Protein AF-A0A968NAP0-F1 (afdb_monomer)

Nearest PDB structures (foldseek):
  6rg2-assembly1_B  TM=8.827E-01  e=6.699E-11  Photorhabdus laumondii subsp. laumondii TTO1
  6fhx-assembly1_A  TM=8.855E-01  e=2.612E-10  Photorhabdus asymbiotica
  6t96-assembly1_A  TM=8.822E-01  e=2.925E-10  Photorhabdus laumondii subsp. laumondii TTO1
  6rgr-assembly1_A-2  TM=8.352E-01  e=2.332E-10  Photorhabdus asymbiotica
  8z9m-assembly1_B  TM=5.339E-01  e=4.043E-03  Homo sapiens

Foldseek 3Di:
DWDKDFFAVPDALLVVCCVPVVGSVCSVVQCLQCCVQQPPDSRPRDGGTITTHDDPPDDDDDDDDADAADQKDFAAPPDALQVVCCNRVVGSVLSVQQCVQCCVPQDDDRGRDDGRDITGDDDPLPGWDDPDDDPDDLDADFQEDKEWDQAQLVRWIWIWTAGPVQFIWIDTGNDIDTPGADPQGARYYKEWDDQANQKIKIWGQGPQRWIWIWMGPNPDIDDIDTQGFQFPHTKYWEHADHQKIKIWGQHPQLFIKIWMAGPVPGTDHIDGCQVVDVPGDDRDPDTDYDYYDYDDD

Structure (mmCIF, N/CA/C/O backbone):
data_AF-A0A968NAP0-F1
#
_entry.id   AF-A0A968NAP0-F1
#
loop_
_atom_site.group_PDB
_atom_site.id
_atom_site.type_symbol
_atom_site.label_atom_id
_atom_site.label_alt_id
_atom_site.label_comp_id
_atom_site.label_asym_id
_atom_site.label_entity_id
_atom_site.label_seq_id
_atom_site.pdbx_PDB_ins_code
_atom_site.Cartn_x
_atom_site.Cartn_y
_atom_site.Cartn_z
_atom_site.occupancy
_atom_site.B_iso_or_equiv
_atom_site.auth_seq_id
_atom_site.auth_comp_id
_atom_site.auth_asym_id
_atom_site.auth_atom_id
_atom_site.pdbx_PDB_model_num
ATOM 1 N N . MET A 1 1 ? 13.551 -4.841 43.560 1.00 50.00 1 MET A N 1
ATOM 2 C CA . MET A 1 1 ? 12.678 -5.271 44.681 1.00 50.00 1 MET A CA 1
ATOM 3 C C . MET A 1 1 ? 11.386 -4.485 44.562 1.00 50.00 1 MET A C 1
ATOM 5 O O . MET A 1 1 ? 11.482 -3.299 44.279 1.00 50.00 1 MET A O 1
ATOM 9 N N . ALA A 1 2 ? 10.219 -5.114 44.717 1.00 61.31 2 ALA A N 1
ATOM 10 C CA . ALA A 1 2 ? 8.946 -4.402 44.606 1.00 61.31 2 ALA A CA 1
ATOM 11 C C . ALA A 1 2 ? 8.831 -3.357 45.725 1.00 61.31 2 ALA A C 1
ATOM 13 O O . ALA A 1 2 ? 9.009 -3.681 46.901 1.00 61.31 2 ALA A O 1
ATOM 14 N N . GLN A 1 3 ? 8.586 -2.103 45.353 1.00 79.88 3 GLN A N 1
ATOM 15 C CA . GLN A 1 3 ? 8.401 -1.023 46.314 1.00 79.88 3 GLN A CA 1
ATOM 16 C C . GLN A 1 3 ? 6.938 -1.014 46.763 1.00 79.88 3 GLN A C 1
ATOM 18 O O . GLN A 1 3 ? 6.056 -1.346 45.981 1.00 79.88 3 GLN A O 1
ATOM 23 N N . THR A 1 4 ? 6.653 -0.663 48.014 1.00 88.25 4 THR A N 1
ATOM 24 C CA . THR A 1 4 ? 5.269 -0.553 48.500 1.00 88.25 4 THR A CA 1
ATOM 25 C C . THR A 1 4 ? 4.924 0.882 48.858 1.00 88.25 4 THR A C 1
ATOM 27 O O . THR A 1 4 ? 5.770 1.609 49.381 1.00 88.25 4 THR A O 1
ATOM 30 N N . TYR A 1 5 ? 3.674 1.275 48.628 1.00 87.62 5 TYR A N 1
ATOM 31 C CA . TYR A 1 5 ? 3.164 2.602 48.955 1.00 87.62 5 TYR A CA 1
ATOM 32 C C . TYR A 1 5 ? 1.851 2.511 49.730 1.00 87.62 5 TYR A C 1
ATOM 34 O O . TYR A 1 5 ? 0.952 1.785 49.325 1.00 87.62 5 TYR A O 1
ATOM 42 N N . VAL A 1 6 ? 1.731 3.246 50.835 1.00 89.00 6 VAL A N 1
ATOM 43 C CA .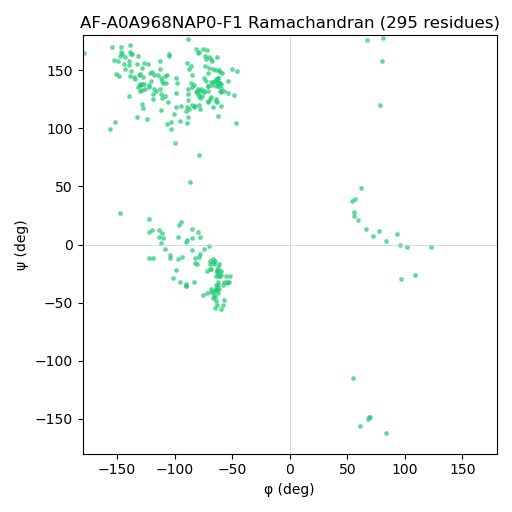 VAL A 1 6 ? 0.472 3.347 51.584 1.00 89.00 6 VAL A CA 1
ATOM 44 C C . VAL A 1 6 ? -0.269 4.591 51.112 1.00 89.00 6 VAL A C 1
ATOM 46 O O . VAL A 1 6 ? 0.254 5.697 51.242 1.00 89.00 6 VAL A O 1
ATOM 49 N N . THR A 1 7 ? -1.470 4.405 50.569 1.00 84.69 7 THR A N 1
ATOM 50 C CA . THR A 1 7 ? -2.297 5.492 50.031 1.00 84.69 7 THR A CA 1
ATOM 51 C C . THR A 1 7 ? -2.679 6.502 51.112 1.00 84.69 7 THR A C 1
ATOM 53 O O . THR A 1 7 ? -3.027 6.144 52.241 1.00 84.69 7 THR A O 1
ATOM 56 N N . GLN A 1 8 ? -2.650 7.782 50.763 1.00 80.12 8 GLN A N 1
ATOM 57 C CA . GLN A 1 8 ? -3.068 8.897 51.605 1.00 80.12 8 GLN A CA 1
ATOM 58 C C . GLN A 1 8 ? -4.428 9.437 51.153 1.00 80.12 8 GLN A C 1
ATOM 60 O O . GLN A 1 8 ? -4.926 9.135 50.068 1.00 80.12 8 GLN A O 1
ATOM 65 N N . ARG A 1 9 ? -5.079 10.224 52.015 1.00 71.12 9 ARG A N 1
ATOM 66 C CA . ARG A 1 9 ? -6.374 10.829 51.687 1.00 71.12 9 ARG A CA 1
ATOM 67 C C . ARG A 1 9 ? -6.191 11.845 50.560 1.00 71.12 9 ARG A C 1
ATOM 69 O O . ARG A 1 9 ? -5.534 12.857 50.769 1.00 71.12 9 ARG A O 1
ATOM 76 N N . GLY A 1 10 ? -6.845 11.595 49.428 1.00 68.19 10 GLY A N 1
ATOM 77 C CA . GLY A 1 10 ? -6.769 12.449 48.241 1.00 68.19 10 GLY A CA 1
ATOM 78 C C . GLY A 1 10 ? -5.747 11.989 47.202 1.00 68.19 10 GLY A C 1
ATOM 79 O O . GLY A 1 10 ? -5.662 12.627 46.161 1.00 68.19 10 GLY A O 1
ATOM 80 N N . ASP A 1 11 ? -5.019 10.894 47.449 1.00 78.81 11 ASP A N 1
ATOM 81 C CA . ASP A 1 11 ? -4.155 10.301 46.430 1.00 78.81 11 ASP A CA 1
ATOM 82 C C . ASP A 1 11 ? -4.981 9.772 45.254 1.00 78.81 11 ASP A C 1
ATOM 84 O O . ASP A 1 11 ? -6.015 9.126 45.442 1.00 78.81 11 ASP A O 1
ATOM 88 N N . THR A 1 12 ? -4.464 9.959 44.043 1.00 76.69 12 THR A N 1
ATOM 89 C CA . THR A 1 12 ? -4.917 9.234 42.855 1.00 76.69 12 THR A CA 1
ATOM 90 C C . THR A 1 12 ? -3.819 8.292 42.358 1.00 76.69 12 THR A C 1
ATOM 92 O O . THR A 1 12 ? -2.633 8.495 42.625 1.00 76.69 12 THR A O 1
ATOM 95 N N . LEU A 1 13 ? -4.183 7.249 41.602 1.00 71.69 13 LEU A N 1
ATOM 96 C CA . LEU A 1 13 ? -3.184 6.373 40.972 1.00 71.69 13 LEU A CA 1
ATOM 97 C C . LEU A 1 13 ? -2.289 7.134 39.983 1.00 71.69 13 LEU A C 1
ATOM 99 O O . LEU A 1 13 ? -1.136 6.748 39.796 1.00 71.69 13 LEU A O 1
ATOM 103 N N . TRP A 1 14 ? -2.800 8.221 39.400 1.00 72.62 14 TRP A N 1
ATOM 104 C CA . TRP A 1 14 ? -2.038 9.136 38.557 1.00 72.62 14 TRP A CA 1
ATOM 105 C C . TRP A 1 14 ? -0.920 9.821 39.344 1.00 72.62 14 TRP A C 1
ATOM 107 O O . TRP A 1 14 ? 0.244 9.720 38.964 1.00 72.62 14 TRP A O 1
ATOM 117 N N . ASP A 1 15 ? -1.244 10.432 40.485 1.00 79.00 15 ASP A N 1
ATOM 118 C CA . ASP A 1 15 ? -0.259 11.130 41.324 1.00 79.00 15 ASP A CA 1
ATOM 119 C C . ASP A 1 15 ? 0.799 10.165 41.871 1.00 79.00 15 ASP A C 1
ATOM 121 O O . ASP A 1 15 ? 1.989 10.482 41.961 1.00 79.00 15 ASP A O 1
ATOM 125 N N . ILE A 1 16 ? 0.379 8.943 42.204 1.00 82.38 16 ILE A N 1
ATOM 126 C CA . ILE A 1 16 ? 1.280 7.880 42.650 1.00 82.38 16 ILE A CA 1
ATOM 127 C C . ILE A 1 16 ? 2.204 7.457 41.493 1.00 82.38 16 ILE A C 1
ATOM 129 O O . ILE A 1 16 ? 3.417 7.364 41.686 1.00 82.38 16 ILE A O 1
ATOM 133 N N . ALA A 1 17 ? 1.685 7.254 40.281 1.00 76.62 17 ALA A N 1
ATOM 134 C CA . ALA A 1 17 ? 2.508 6.931 39.113 1.00 76.62 17 ALA A CA 1
ATOM 135 C C . ALA A 1 17 ? 3.478 8.062 38.746 1.00 76.62 17 ALA A C 1
ATOM 137 O O . ALA A 1 17 ? 4.648 7.810 38.459 1.00 76.62 17 ALA A O 1
ATOM 138 N N . GLU A 1 18 ? 3.051 9.317 38.841 1.00 77.06 18 GLU A N 1
ATOM 139 C CA . GLU A 1 18 ? 3.919 10.471 38.626 1.00 77.06 18 GLU A CA 1
ATOM 140 C C . GLU A 1 18 ? 5.038 10.539 39.675 1.00 77.06 18 GLU A C 1
ATOM 142 O O . GLU A 1 18 ? 6.206 10.779 39.358 1.00 77.06 18 GLU A O 1
ATOM 147 N N . LYS A 1 19 ? 4.728 10.207 40.928 1.00 84.00 19 LYS A N 1
ATOM 148 C CA . LYS A 1 19 ? 5.713 10.148 42.010 1.00 84.00 19 LYS A CA 1
ATOM 149 C C . LYS A 1 19 ? 6.781 9.074 41.786 1.00 84.00 19 LYS A C 1
ATOM 151 O O . LYS A 1 19 ? 7.972 9.384 41.935 1.00 84.00 19 LYS A O 1
ATOM 156 N N . PHE A 1 20 ? 6.375 7.849 41.444 1.00 82.75 20 PHE A N 1
ATOM 157 C CA . PHE A 1 20 ? 7.266 6.681 41.375 1.00 82.75 20 PHE A CA 1
ATOM 158 C C . PHE A 1 20 ? 7.906 6.461 40.003 1.00 82.75 20 PHE A C 1
ATOM 160 O O . PHE A 1 20 ? 9.073 6.085 39.940 1.00 82.75 20 PHE A O 1
ATOM 167 N N . TYR A 1 21 ? 7.192 6.750 38.917 1.00 75.94 21 TYR A N 1
ATOM 168 C CA . TYR A 1 21 ? 7.668 6.527 37.549 1.00 75.94 21 TYR A CA 1
ATOM 169 C C . TYR A 1 21 ? 8.003 7.813 36.796 1.00 75.94 21 TYR A C 1
ATOM 171 O O . TYR A 1 21 ? 8.460 7.745 35.659 1.00 75.94 21 TYR A O 1
ATOM 179 N N . LYS A 1 22 ? 7.771 8.988 37.401 1.00 72.31 22 LYS A N 1
ATOM 180 C CA . LYS A 1 22 ? 7.909 10.302 36.739 1.00 72.31 22 LYS A CA 1
ATOM 181 C C . LYS A 1 22 ? 6.998 10.456 35.516 1.00 72.31 22 LYS A C 1
ATOM 183 O O . LYS A 1 22 ? 7.253 11.293 34.658 1.00 72.31 22 LYS A O 1
ATOM 188 N N . ASN A 1 23 ? 5.933 9.652 35.456 1.00 60.28 23 ASN A N 1
ATOM 189 C CA . ASN A 1 23 ? 4.923 9.676 34.407 1.00 60.28 23 ASN A CA 1
ATOM 190 C C . ASN A 1 23 ? 3.577 9.182 34.963 1.00 60.28 23 ASN A C 1
ATOM 192 O O . ASN A 1 23 ? 3.390 7.982 35.173 1.00 60.28 23 ASN A O 1
ATOM 196 N N . GLY A 1 24 ? 2.635 10.105 35.182 1.00 49.88 24 GLY A N 1
ATOM 197 C CA . GLY A 1 24 ? 1.300 9.794 35.708 1.00 49.88 24 GLY A CA 1
ATOM 198 C C . GLY A 1 24 ? 0.460 8.889 34.801 1.00 49.88 24 GLY A C 1
ATOM 199 O O . GLY A 1 24 ? -0.382 8.135 35.283 1.00 49.88 24 GLY A O 1
ATOM 200 N N . SER A 1 25 ? 0.762 8.849 33.499 1.00 56.00 25 SER A N 1
ATOM 201 C CA . SER A 1 25 ? 0.061 8.002 32.519 1.00 56.00 25 SER A CA 1
ATOM 202 C C . SER A 1 25 ? 0.261 6.501 32.766 1.00 56.00 25 SER A C 1
ATOM 204 O O . SER A 1 25 ? -0.510 5.680 32.273 1.00 56.00 25 SER A O 1
ATOM 206 N N . LEU A 1 26 ? 1.270 6.126 33.558 1.00 60.69 26 LEU A N 1
ATOM 207 C CA . LEU A 1 26 ? 1.583 4.739 33.921 1.00 60.69 26 LEU A CA 1
ATOM 208 C C . LEU A 1 26 ? 0.765 4.221 35.122 1.00 60.69 26 LEU A C 1
ATOM 210 O O . LEU A 1 26 ? 1.071 3.167 35.681 1.00 60.69 26 LEU A O 1
ATOM 214 N N . TRP A 1 27 ? -0.290 4.935 35.525 1.00 65.06 27 TRP A N 1
ATOM 215 C CA . TRP A 1 27 ? -1.175 4.564 36.636 1.00 65.06 27 TRP A CA 1
ATOM 216 C C . TRP A 1 27 ? -1.821 3.177 36.486 1.00 65.06 27 TRP A C 1
ATOM 218 O O . TRP A 1 27 ? -2.015 2.478 37.482 1.00 65.06 27 TRP A O 1
ATOM 228 N N . HIS A 1 28 ? -2.097 2.746 35.252 1.00 58.75 28 HIS A N 1
ATOM 229 C CA . HIS A 1 28 ? -2.705 1.450 34.939 1.00 58.75 28 HIS A CA 1
ATOM 230 C C . HIS A 1 28 ? -1.826 0.265 35.377 1.00 58.75 28 HIS A C 1
ATOM 232 O O . HIS A 1 28 ? -2.346 -0.746 35.836 1.00 58.75 28 HIS A O 1
ATOM 238 N N . ILE A 1 29 ? -0.495 0.414 35.351 1.00 61.94 29 ILE A N 1
ATOM 239 C CA . ILE A 1 29 ? 0.452 -0.613 35.823 1.00 61.94 29 ILE A CA 1
ATOM 240 C C . ILE A 1 29 ? 0.300 -0.839 37.334 1.00 61.94 29 ILE A C 1
ATOM 242 O O . ILE A 1 29 ? 0.359 -1.969 37.819 1.00 61.94 29 ILE A O 1
ATOM 246 N N . ILE A 1 30 ? 0.081 0.241 38.091 1.00 69.56 30 ILE A N 1
ATOM 247 C CA . ILE A 1 30 ? -0.146 0.175 39.540 1.00 69.56 30 ILE A CA 1
ATOM 248 C C . ILE A 1 30 ? -1.526 -0.417 39.823 1.00 69.56 30 ILE A C 1
ATOM 250 O O . ILE A 1 30 ? -1.651 -1.248 40.719 1.00 69.56 30 ILE A O 1
ATOM 254 N N . TYR A 1 31 ? -2.553 -0.028 39.065 1.00 68.62 31 TYR A N 1
ATOM 255 C CA . TYR A 1 31 ? -3.893 -0.595 39.215 1.00 68.62 31 TYR A CA 1
ATOM 256 C C . TYR A 1 31 ? -3.890 -2.117 39.017 1.00 68.62 31 TYR A C 1
ATOM 258 O O . TYR A 1 31 ? -4.329 -2.856 39.896 1.00 68.62 31 TYR A O 1
ATOM 266 N N . GLU A 1 32 ? -3.315 -2.577 37.905 1.00 63.97 32 GLU A N 1
ATOM 267 C CA . GLU A 1 32 ? -3.254 -3.986 37.512 1.00 63.97 32 GLU A CA 1
ATOM 268 C C . GLU A 1 32 ? -2.592 -4.871 38.571 1.00 63.97 32 GLU A C 1
ATOM 270 O O . GLU A 1 32 ? -3.151 -5.884 38.996 1.00 63.97 32 GLU A O 1
ATOM 275 N N . ALA A 1 33 ? -1.437 -4.445 39.085 1.00 69.50 33 ALA A N 1
ATOM 276 C CA . ALA A 1 33 ? -0.715 -5.178 40.122 1.00 69.50 33 ALA A CA 1
ATOM 277 C C . ALA A 1 33 ? -1.445 -5.229 41.477 1.00 69.50 33 ALA A C 1
ATOM 279 O O . ALA A 1 33 ? -1.095 -6.039 42.334 1.00 69.50 33 ALA A O 1
ATOM 280 N N . ASN A 1 34 ? -2.453 -4.377 41.678 1.00 75.81 34 ASN A N 1
ATOM 281 C CA . ASN A 1 34 ? -3.205 -4.251 42.923 1.00 75.81 34 ASN A CA 1
ATOM 282 C C . ASN A 1 34 ? -4.708 -4.483 42.726 1.00 75.81 34 ASN A C 1
ATOM 284 O O . ASN A 1 34 ? -5.502 -4.055 43.566 1.00 75.81 34 ASN A O 1
ATOM 288 N N . ARG A 1 35 ? -5.127 -5.183 41.660 1.00 70.06 35 ARG A N 1
ATOM 289 C CA . ARG A 1 35 ? -6.552 -5.468 41.404 1.00 70.06 35 ARG A CA 1
ATOM 290 C C . ARG A 1 35 ? -7.253 -6.145 42.582 1.00 70.06 35 ARG A C 1
ATOM 292 O O . ARG A 1 35 ? -8.405 -5.845 42.866 1.00 70.06 35 ARG A O 1
ATOM 299 N N . THR A 1 36 ? -6.549 -6.981 43.344 1.00 67.06 36 THR A N 1
ATOM 300 C CA . THR A 1 36 ? -7.083 -7.608 44.569 1.00 67.06 36 THR A CA 1
ATOM 301 C C . THR A 1 36 ? -7.325 -6.618 45.716 1.00 67.06 36 THR A C 1
ATOM 303 O O . THR A 1 36 ? -8.101 -6.909 46.623 1.00 67.06 36 THR A O 1
ATOM 306 N N . VAL A 1 37 ? -6.677 -5.451 45.689 1.00 66.62 37 VAL A N 1
ATOM 307 C CA . VAL A 1 37 ? -6.798 -4.381 46.691 1.00 66.62 37 VAL A CA 1
ATOM 308 C C . VAL A 1 37 ? -7.910 -3.392 46.323 1.00 66.62 37 VAL A C 1
ATOM 310 O O . VAL A 1 37 ? -8.595 -2.899 47.224 1.00 66.62 37 VAL A O 1
ATOM 313 N N . PHE A 1 38 ? -8.091 -3.113 45.027 1.00 58.50 38 PHE A N 1
ATOM 314 C CA . PHE A 1 38 ? -9.037 -2.114 44.507 1.00 58.50 38 PHE A CA 1
ATOM 315 C C . PHE A 1 38 ? -10.372 -2.687 44.012 1.00 58.50 38 PHE A C 1
ATOM 317 O O . PHE A 1 38 ? -11.362 -1.956 43.962 1.00 58.50 38 PHE A O 1
ATOM 324 N N . GLY A 1 39 ? -10.418 -3.978 43.673 1.00 54.88 39 GLY A N 1
ATOM 325 C CA . GLY A 1 39 ? -11.546 -4.560 42.949 1.00 54.88 39 GLY A CA 1
ATOM 326 C C . GLY A 1 39 ? -11.731 -3.913 41.572 1.00 54.88 39 GLY A C 1
ATOM 327 O O . GLY A 1 39 ? -10.809 -3.313 41.015 1.00 54.88 39 GLY A O 1
ATOM 328 N N . ASP A 1 40 ? -12.948 -3.992 41.047 1.00 49.56 40 ASP A N 1
ATOM 329 C CA . ASP A 1 40 ? -13.281 -3.639 39.658 1.00 49.56 40 ASP A CA 1
ATOM 330 C C . ASP A 1 40 ? -13.389 -2.118 39.398 1.00 49.56 40 ASP A C 1
ATOM 332 O O . ASP A 1 40 ? -13.781 -1.695 38.316 1.00 49.56 40 ASP A O 1
ATOM 336 N N . ASN A 1 41 ? -13.059 -1.263 40.382 1.00 49.00 41 ASN A N 1
ATOM 337 C CA . ASN A 1 41 ? -13.130 0.196 40.241 1.00 49.00 41 ASN A CA 1
ATOM 338 C C . ASN A 1 41 ? -11.778 0.884 40.544 1.00 49.00 41 ASN A C 1
ATOM 340 O O . ASN A 1 41 ? -11.406 1.013 41.716 1.00 49.00 41 ASN A O 1
ATOM 344 N N . PRO A 1 42 ? -11.066 1.409 39.525 1.00 47.34 42 PRO A N 1
ATOM 345 C CA . PRO A 1 42 ? -9.778 2.087 39.700 1.00 47.34 42 PRO A CA 1
ATOM 346 C C . PRO A 1 42 ? -9.872 3.447 40.414 1.00 47.34 42 PRO A C 1
ATOM 348 O O . PRO A 1 42 ? -8.857 3.964 40.878 1.00 47.34 42 PRO A O 1
ATOM 351 N N . GLY A 1 43 ? -11.072 4.024 40.548 1.00 52.56 43 GLY A N 1
ATOM 352 C CA . GLY A 1 43 ? -11.306 5.283 41.266 1.00 52.56 43 GLY A CA 1
ATOM 353 C C . GLY A 1 43 ? -11.330 5.153 42.795 1.00 52.56 43 GLY A C 1
ATOM 354 O O . GLY A 1 43 ? -11.341 6.162 43.497 1.00 52.56 43 GLY A O 1
ATOM 355 N N . ASN A 1 44 ? -11.312 3.930 43.334 1.00 56.53 44 ASN A N 1
ATOM 356 C CA . ASN A 1 44 ? -11.409 3.658 44.772 1.00 56.53 44 ASN A CA 1
ATOM 357 C C . ASN A 1 44 ? -10.045 3.697 45.489 1.00 56.53 44 ASN A C 1
ATOM 359 O O . ASN A 1 44 ? -9.666 2.768 46.209 1.00 56.53 44 ASN A O 1
ATOM 363 N N . VAL A 1 45 ? -9.296 4.791 45.341 1.00 58.81 45 VAL A N 1
ATOM 364 C CA . VAL A 1 45 ? -8.065 5.006 46.120 1.00 58.81 45 VAL A CA 1
ATOM 365 C C . VAL A 1 45 ? -8.432 5.480 47.531 1.00 58.81 45 VAL A C 1
ATOM 367 O O . VAL A 1 45 ? -8.380 6.660 47.868 1.00 58.81 45 VAL A O 1
ATOM 370 N N . PHE A 1 46 ? -8.866 4.550 48.386 1.00 58.62 46 PHE A N 1
ATOM 371 C CA . PHE A 1 46 ? -9.116 4.845 49.800 1.00 58.62 46 PHE A CA 1
ATOM 372 C C . PHE A 1 46 ? -7.795 5.024 50.548 1.00 58.62 46 PHE A C 1
ATOM 374 O O . PHE A 1 46 ? -6.855 4.262 50.324 1.00 58.62 46 PHE A O 1
ATOM 381 N N . ALA A 1 47 ? -7.729 5.981 51.474 1.00 61.00 47 ALA A N 1
ATOM 382 C CA . ALA A 1 47 ? -6.572 6.166 52.348 1.00 61.00 47 ALA A CA 1
ATOM 383 C C . ALA A 1 47 ? -6.301 4.908 53.201 1.00 61.00 47 ALA A C 1
ATOM 385 O O . ALA A 1 47 ? -7.233 4.308 53.739 1.00 61.00 47 ALA A O 1
ATOM 386 N N . GLY A 1 48 ? -5.030 4.532 53.355 1.00 69.38 48 GLY A N 1
ATOM 387 C CA . GLY A 1 48 ? -4.574 3.435 54.215 1.00 69.38 48 GLY A CA 1
ATOM 388 C C . GLY A 1 48 ? -4.426 2.066 53.538 1.00 69.38 48 GLY A C 1
ATOM 389 O O . GLY A 1 48 ? -4.210 1.076 54.233 1.00 69.38 48 GLY A O 1
ATOM 390 N N . LYS A 1 49 ? -4.531 1.975 52.207 1.00 77.69 49 LYS A N 1
ATOM 391 C CA . LYS A 1 49 ? -4.287 0.741 51.443 1.00 77.69 49 LYS A CA 1
ATOM 392 C C . LYS A 1 49 ? -2.808 0.632 51.079 1.00 77.69 49 LYS A C 1
ATOM 394 O O . LYS A 1 49 ? -2.219 1.592 50.594 1.00 77.69 49 LYS A O 1
ATOM 399 N N . THR A 1 50 ? -2.219 -0.543 51.283 1.00 84.81 50 THR A N 1
ATOM 400 C CA . THR A 1 50 ? -0.844 -0.823 50.853 1.00 84.81 50 THR A CA 1
ATOM 401 C C . THR A 1 50 ? -0.853 -1.325 49.418 1.00 84.81 50 THR A C 1
ATOM 403 O O . THR A 1 50 ? -1.396 -2.391 49.141 1.00 84.81 50 THR A O 1
ATOM 406 N N . LEU A 1 51 ? -0.239 -0.560 48.525 1.00 84.56 51 LEU A N 1
ATOM 407 C CA . LEU A 1 51 ? -0.061 -0.894 47.120 1.00 84.56 51 LEU A CA 1
ATOM 408 C C . LEU A 1 51 ? 1.324 -1.480 46.899 1.00 84.56 51 LEU A C 1
ATOM 410 O O . LEU A 1 51 ? 2.315 -0.968 47.421 1.00 84.56 51 LEU A O 1
ATOM 414 N N . THR A 1 52 ? 1.404 -2.515 46.079 1.00 84.88 52 THR A N 1
ATOM 415 C CA . THR A 1 52 ? 2.632 -2.930 45.409 1.00 84.88 52 THR A CA 1
ATOM 416 C C . THR A 1 52 ? 2.878 -2.010 44.216 1.00 84.88 52 THR A C 1
ATOM 418 O O . THR A 1 52 ? 1.999 -1.824 43.387 1.00 84.88 52 THR A O 1
ATOM 421 N N . ILE A 1 53 ? 4.064 -1.424 44.114 1.00 85.25 53 ILE A N 1
ATOM 422 C CA . ILE A 1 53 ? 4.504 -0.599 42.986 1.00 85.25 53 ILE A CA 1
ATOM 423 C C . ILE A 1 53 ? 5.458 -1.459 42.142 1.00 85.25 53 ILE A C 1
ATOM 425 O O . ILE A 1 53 ? 6.575 -1.742 42.598 1.00 85.25 53 ILE A O 1
ATOM 429 N N . PRO A 1 54 ? 5.014 -1.951 40.968 1.00 72.31 54 PRO A N 1
ATOM 430 C CA . PRO A 1 54 ? 5.842 -2.772 40.089 1.00 72.31 54 PRO A CA 1
ATOM 431 C C . PRO A 1 54 ? 7.098 -2.055 39.588 1.00 72.31 54 PRO A C 1
ATOM 433 O O . PRO A 1 54 ? 7.115 -0.846 39.390 1.00 72.31 54 PRO A O 1
ATOM 436 N N . ASP A 1 55 ? 8.154 -2.823 39.331 1.00 74.50 55 ASP A N 1
ATOM 437 C CA . ASP A 1 55 ? 9.291 -2.336 38.548 1.00 74.50 55 ASP A CA 1
ATOM 438 C C . ASP A 1 55 ? 8.927 -2.414 37.058 1.00 74.50 55 ASP A C 1
ATOM 440 O O . ASP A 1 55 ? 8.501 -3.472 36.589 1.00 74.50 55 ASP A O 1
ATOM 444 N N . LEU A 1 56 ? 9.116 -1.319 36.314 1.00 59.56 56 LEU A N 1
ATOM 445 C CA . LEU A 1 56 ? 8.836 -1.246 34.873 1.00 59.56 56 LEU A CA 1
ATOM 446 C C . LEU A 1 56 ? 9.679 -2.232 34.045 1.00 59.56 56 LEU A C 1
ATOM 448 O O . LEU A 1 56 ? 9.335 -2.518 32.903 1.00 59.56 56 LEU A O 1
ATOM 452 N N . ASN A 1 57 ? 10.763 -2.771 34.612 1.00 55.84 57 ASN A N 1
ATOM 453 C CA . ASN A 1 57 ? 11.625 -3.750 33.948 1.00 55.84 57 ASN A CA 1
ATOM 454 C C . ASN A 1 57 ? 11.202 -5.214 34.171 1.00 55.84 57 ASN A C 1
ATOM 456 O O . ASN A 1 57 ? 11.909 -6.122 33.734 1.00 55.84 57 ASN A O 1
ATOM 460 N N . SER A 1 58 ? 10.085 -5.474 34.862 1.00 44.41 58 SER A N 1
ATOM 461 C CA . SER A 1 58 ? 9.552 -6.831 35.060 1.00 44.41 58 SER A CA 1
ATOM 462 C C . SER A 1 58 ? 8.274 -7.038 34.234 1.00 44.41 58 SER A C 1
ATOM 464 O O . SER A 1 58 ? 7.361 -6.220 34.340 1.00 44.41 58 SER A O 1
ATOM 466 N N . PRO A 1 59 ? 8.169 -8.107 33.418 1.00 34.53 59 PRO A N 1
ATOM 467 C CA . PRO A 1 59 ? 6.993 -8.329 32.578 1.00 34.53 59 PRO A CA 1
ATOM 468 C C . PRO A 1 59 ? 5.720 -8.536 33.428 1.00 34.53 59 PRO A C 1
ATOM 470 O O . PRO A 1 59 ? 5.790 -9.232 34.449 1.00 34.53 59 PRO A O 1
ATOM 473 N N . PRO A 1 60 ? 4.561 -7.966 33.033 1.00 41.16 60 PRO A N 1
ATOM 474 C CA . PRO A 1 60 ? 3.301 -8.145 33.754 1.00 41.16 60 PRO A CA 1
ATOM 475 C C . PRO A 1 60 ? 2.872 -9.623 33.809 1.00 41.16 60 PRO A C 1
ATOM 477 O O . PRO A 1 60 ? 3.126 -10.364 32.854 1.00 41.16 60 PRO A O 1
ATOM 480 N N . PRO A 1 61 ? 2.182 -10.076 34.873 1.00 38.38 61 PRO A N 1
ATOM 481 C CA . PRO A 1 61 ? 1.545 -11.390 34.881 1.00 38.38 61 PRO A CA 1
ATOM 482 C C . PRO A 1 61 ? 0.517 -11.487 33.744 1.00 38.38 61 PRO A C 1
ATOM 484 O O . PRO A 1 61 ? -0.315 -10.596 33.584 1.00 38.38 61 PRO A O 1
ATOM 487 N N . ALA A 1 62 ? 0.568 -12.563 32.956 1.00 32.50 62 ALA A N 1
ATOM 488 C CA . ALA A 1 62 ? -0.345 -12.761 31.832 1.00 32.50 62 ALA A CA 1
ATOM 489 C C . ALA A 1 62 ? -1.820 -12.859 32.300 1.00 32.50 62 ALA A C 1
ATOM 491 O O . ALA A 1 62 ? -2.092 -13.567 33.277 1.00 32.50 62 ALA A O 1
ATOM 492 N N . PRO A 1 63 ? -2.780 -12.207 31.612 1.00 41.44 63 PRO A N 1
ATOM 493 C CA . PRO A 1 63 ? -4.205 -12.342 31.911 1.00 41.44 63 PRO A CA 1
ATOM 494 C C . PRO A 1 63 ? -4.726 -13.775 31.681 1.00 41.44 63 PRO A C 1
ATOM 496 O O . PRO A 1 63 ? -4.226 -14.477 30.797 1.00 41.44 63 PRO A O 1
ATOM 499 N N . PRO A 1 64 ? -5.756 -14.228 32.422 1.00 35.88 64 PRO A N 1
ATOM 500 C CA . PRO A 1 64 ? -6.433 -15.489 32.132 1.00 35.88 64 PRO A CA 1
ATOM 501 C C . PRO A 1 64 ? -7.188 -15.430 30.789 1.00 35.88 64 PRO A C 1
ATOM 503 O O . PRO A 1 64 ? -7.825 -14.430 30.454 1.00 35.88 64 PRO A O 1
ATOM 506 N N . ALA A 1 65 ? -7.128 -16.520 30.020 1.00 31.94 65 ALA A N 1
ATOM 507 C CA . ALA A 1 65 ? -7.761 -16.627 28.703 1.00 31.94 65 ALA A CA 1
ATOM 508 C C . ALA A 1 65 ? -9.306 -16.491 28.769 1.00 31.94 65 ALA A C 1
ATOM 510 O O . ALA A 1 65 ? -9.914 -16.995 29.720 1.00 31.94 65 ALA A O 1
ATOM 511 N N . PRO A 1 66 ? -9.960 -15.846 27.777 1.00 45.09 66 PRO A N 1
ATOM 512 C CA . PRO A 1 66 ? -11.402 -15.596 27.807 1.00 45.09 66 PRO A CA 1
ATOM 513 C C . PRO A 1 66 ? -12.251 -16.866 27.603 1.00 45.09 66 PRO A C 1
ATOM 515 O O . PRO A 1 66 ? -11.875 -17.742 26.820 1.00 45.09 66 PRO A O 1
ATOM 518 N N . PRO A 1 67 ? -13.443 -16.953 28.229 1.00 49.09 67 PRO A N 1
ATOM 519 C CA . PRO A 1 67 ? -14.500 -17.869 27.801 1.00 49.09 67 PRO A CA 1
ATOM 520 C C . PRO A 1 67 ? -14.959 -17.522 26.375 1.00 49.09 67 PRO A C 1
ATOM 522 O O . PRO A 1 67 ? -15.037 -16.347 26.024 1.00 49.09 67 PRO A O 1
ATOM 525 N N . GLY A 1 68 ? -15.285 -18.528 25.558 1.00 51.78 68 GLY A N 1
ATOM 526 C CA . GLY A 1 68 ? -15.755 -18.315 24.183 1.00 51.78 68 GLY A CA 1
ATOM 527 C C . GLY A 1 68 ? -16.949 -17.349 24.090 1.00 51.78 68 GLY A C 1
ATOM 528 O O . GLY A 1 68 ? -17.847 -17.378 24.933 1.00 51.78 68 GLY A O 1
ATOM 529 N N . LEU A 1 69 ? -16.944 -16.496 23.060 1.00 56.06 69 LEU A N 1
ATOM 530 C CA . LEU A 1 69 ? -17.948 -15.452 22.821 1.00 56.06 69 LEU A CA 1
ATOM 531 C C . LEU A 1 69 ? -19.349 -16.049 22.572 1.00 56.06 69 LEU A C 1
ATOM 533 O O . LEU A 1 69 ? -19.513 -16.822 21.624 1.00 56.06 69 LEU A O 1
ATOM 537 N N . PRO A 1 70 ? -20.383 -15.688 23.355 1.00 60.88 70 PRO A N 1
ATOM 538 C CA . PRO A 1 70 ? -21.763 -15.996 22.999 1.00 60.88 70 PRO A CA 1
ATOM 539 C C . PRO A 1 70 ? -22.234 -15.080 21.860 1.00 60.88 70 PRO A C 1
ATOM 541 O O . PRO A 1 70 ? -21.906 -13.899 21.833 1.00 60.88 70 PRO A O 1
ATOM 544 N N . THR A 1 71 ? -23.044 -15.602 20.936 1.00 68.62 71 THR A N 1
ATOM 545 C CA . THR A 1 71 ? -23.564 -14.832 19.786 1.00 68.62 71 THR A CA 1
ATOM 546 C C . THR A 1 71 ? -24.618 -13.795 20.198 1.00 68.62 71 THR A C 1
ATOM 548 O O . THR A 1 71 ? -24.832 -12.802 19.503 1.00 68.62 71 THR A O 1
ATOM 551 N N . THR A 1 72 ? -25.270 -14.006 21.345 1.00 81.38 72 THR A N 1
ATOM 552 C CA . THR A 1 72 ? -26.277 -13.102 21.911 1.00 81.38 72 THR A CA 1
ATOM 553 C C . THR A 1 72 ? -26.210 -13.059 23.439 1.00 81.38 72 THR A C 1
ATOM 555 O O . THR A 1 72 ? -25.802 -14.038 24.067 1.00 81.38 72 THR A O 1
ATOM 558 N N . TYR A 1 73 ? -26.674 -11.969 24.051 1.00 83.56 73 TYR A N 1
ATOM 559 C CA . TYR A 1 73 ? -26.744 -11.799 25.502 1.00 83.56 73 TYR A CA 1
ATOM 560 C C . TYR A 1 73 ? -28.039 -11.100 25.939 1.00 83.56 73 TYR A C 1
ATOM 562 O O . TYR A 1 73 ? -28.349 -10.007 25.474 1.00 83.56 73 TYR A O 1
ATOM 570 N N . THR A 1 74 ? -28.769 -11.701 26.883 1.00 87.56 74 THR A N 1
ATOM 571 C CA . THR A 1 74 ? -29.930 -11.063 27.517 1.00 87.56 74 THR A CA 1
ATOM 572 C C . THR A 1 74 ? -29.480 -10.147 28.650 1.00 87.56 74 THR A C 1
ATOM 574 O O . THR A 1 74 ? -28.915 -10.619 29.639 1.00 87.56 74 THR A O 1
ATOM 577 N N . THR A 1 75 ? -29.768 -8.854 28.525 1.00 84.38 75 THR A N 1
ATOM 578 C CA . THR A 1 75 ? -29.409 -7.835 29.516 1.00 84.38 75 THR A CA 1
ATOM 579 C C . THR A 1 75 ? -30.109 -8.064 30.848 1.00 84.38 75 THR A C 1
ATOM 581 O O . THR A 1 75 ? -31.280 -8.450 30.924 1.00 84.38 75 THR A O 1
ATOM 584 N N . LYS A 1 76 ? -29.386 -7.800 31.928 1.00 81.94 76 LYS A N 1
ATOM 585 C CA . LYS A 1 76 ? -29.875 -7.833 33.302 1.00 81.94 76 LYS A CA 1
ATOM 586 C C . LYS A 1 76 ? -30.072 -6.410 33.825 1.00 81.94 76 LYS A C 1
ATOM 588 O O . LYS A 1 76 ? -29.538 -5.459 33.253 1.00 81.94 76 LYS A O 1
ATOM 593 N N . PRO A 1 77 ? -30.838 -6.238 34.916 1.00 73.19 77 PRO A N 1
ATOM 594 C CA . PRO A 1 77 ? -30.915 -4.954 35.597 1.00 73.19 77 PRO A CA 1
ATOM 595 C C . PRO A 1 77 ? -29.515 -4.444 35.961 1.00 73.19 77 PRO A C 1
ATOM 597 O O . PRO A 1 77 ? -28.745 -5.178 36.579 1.00 73.19 77 PRO A O 1
ATOM 600 N N . ASN A 1 78 ? -29.237 -3.187 35.609 1.00 72.69 78 ASN A N 1
ATOM 601 C CA . ASN A 1 78 ? -27.973 -2.467 35.816 1.00 72.69 78 ASN A CA 1
ATOM 602 C C . ASN A 1 78 ? -26.783 -2.885 34.939 1.00 72.69 78 ASN A C 1
ATOM 604 O O . ASN A 1 78 ? -25.699 -2.362 35.163 1.00 72.69 78 ASN A O 1
ATOM 608 N N . ASP A 1 79 ? -26.962 -3.758 33.944 1.00 76.94 79 ASP A N 1
ATOM 609 C CA . ASP A 1 79 ? -25.886 -4.015 32.981 1.00 76.94 79 ASP A CA 1
ATOM 610 C C . ASP A 1 79 ? -25.528 -2.730 32.219 1.00 76.94 79 ASP A C 1
ATOM 612 O O . ASP A 1 79 ? -26.406 -1.991 31.761 1.00 76.94 79 ASP A O 1
ATOM 616 N N . THR A 1 80 ? -24.233 -2.504 32.011 1.00 79.94 80 THR A N 1
ATOM 617 C CA . THR A 1 80 ? -23.733 -1.463 31.109 1.00 79.94 80 THR A CA 1
ATOM 618 C C . THR A 1 80 ? -23.044 -2.067 29.890 1.00 79.94 80 THR A C 1
ATOM 620 O O . THR A 1 80 ? -22.445 -3.139 29.946 1.00 79.94 80 THR A O 1
ATOM 623 N N . LEU A 1 81 ? -23.068 -1.355 28.760 1.00 67.81 81 LEU A N 1
ATOM 624 C CA . LEU A 1 81 ? -22.344 -1.787 27.557 1.00 67.81 81 LEU A CA 1
ATOM 625 C C . LEU A 1 81 ? -20.826 -1.893 27.794 1.00 67.81 81 LEU A C 1
ATOM 627 O O . LEU A 1 81 ? -20.168 -2.697 27.139 1.00 67.81 81 LEU A O 1
ATOM 631 N N . TRP A 1 82 ? -20.291 -1.114 28.741 1.00 65.81 82 TRP A N 1
ATOM 632 C CA . TRP A 1 82 ? -18.895 -1.173 29.176 1.00 65.81 82 TRP A CA 1
ATOM 633 C C . TRP A 1 82 ? -18.561 -2.509 29.838 1.00 65.81 82 TRP A C 1
ATOM 635 O O . TRP A 1 82 ? -17.664 -3.209 29.378 1.00 65.81 82 TRP A O 1
ATOM 645 N N . GLU A 1 83 ? -19.318 -2.905 30.862 1.00 70.62 83 GLU A N 1
ATOM 646 C CA . GLU A 1 83 ? -19.095 -4.169 31.578 1.00 70.62 83 GLU A CA 1
ATOM 647 C C . GLU A 1 83 ? -19.305 -5.377 30.662 1.00 70.62 83 GLU A C 1
ATOM 649 O O . GLU A 1 83 ? -18.600 -6.381 30.764 1.00 70.62 83 GLU A O 1
ATOM 654 N N . LEU A 1 84 ? -20.251 -5.287 29.722 1.00 72.88 84 LEU A N 1
ATOM 655 C CA . LEU A 1 84 ? -20.444 -6.330 28.718 1.00 72.88 84 LEU A CA 1
ATOM 656 C C . LEU A 1 84 ? -19.254 -6.420 27.753 1.00 72.88 84 LEU A C 1
ATOM 658 O O . LEU A 1 84 ? -18.820 -7.525 27.433 1.00 72.88 84 LEU A O 1
ATOM 662 N N . ALA A 1 85 ? -18.686 -5.293 27.322 1.00 67.06 85 ALA A N 1
ATOM 663 C CA . ALA A 1 85 ? -17.496 -5.286 26.473 1.00 67.06 85 ALA A CA 1
ATOM 664 C C . ALA A 1 85 ? -16.242 -5.777 27.209 1.00 67.06 85 ALA A C 1
ATOM 666 O O . ALA A 1 85 ? -15.466 -6.552 26.653 1.00 67.06 85 ALA A O 1
ATOM 667 N N . GLU A 1 86 ? -16.082 -5.424 28.480 1.00 65.25 86 GLU A N 1
ATOM 668 C CA . GLU A 1 86 ? -15.022 -5.958 29.331 1.00 65.25 86 GLU A CA 1
ATOM 669 C C . GLU A 1 86 ? -15.170 -7.473 29.513 1.00 65.25 86 GLU A C 1
ATOM 671 O O . GLU A 1 86 ? -14.213 -8.230 29.370 1.00 65.25 86 GLU A O 1
ATOM 676 N N . ARG A 1 87 ? -16.399 -7.949 29.715 1.00 73.19 87 ARG A N 1
ATOM 677 C CA . ARG A 1 87 ? -16.689 -9.374 29.866 1.00 73.19 87 ARG A CA 1
ATOM 678 C C . ARG A 1 87 ? -16.419 -10.190 28.603 1.00 73.19 87 ARG A C 1
ATOM 680 O O . ARG A 1 87 ? -15.917 -11.308 28.706 1.00 73.19 87 ARG A O 1
ATOM 687 N N . PHE A 1 88 ? -16.811 -9.683 27.436 1.00 69.06 88 PHE A N 1
ATOM 688 C CA . PHE A 1 88 ? -16.780 -10.447 26.186 1.00 69.06 88 PHE A CA 1
ATOM 689 C C . PHE A 1 88 ? -15.521 -10.208 25.355 1.00 69.06 88 PHE A C 1
ATOM 691 O O . PHE A 1 88 ? -15.037 -11.133 24.709 1.00 69.06 88 PHE A O 1
ATOM 698 N N . TYR A 1 89 ? -14.957 -9.004 25.401 1.00 60.03 89 TYR A N 1
ATOM 699 C CA . TYR A 1 89 ? -13.776 -8.637 24.622 1.00 60.03 89 TYR A CA 1
ATOM 700 C C . TYR A 1 89 ? -12.524 -8.398 25.466 1.00 60.03 89 TYR A C 1
ATOM 702 O O . TYR A 1 89 ? -11.496 -8.034 24.894 1.00 60.03 89 TYR A O 1
ATOM 710 N N . GLN A 1 90 ? -12.611 -8.575 26.793 1.00 59.00 90 GLN A N 1
ATOM 711 C CA . GLN A 1 90 ? -11.554 -8.214 27.751 1.00 59.00 90 GLN A CA 1
ATOM 712 C C . GLN A 1 90 ? -11.143 -6.739 27.655 1.00 59.00 90 GLN A C 1
ATOM 714 O O . GLN A 1 90 ? -10.023 -6.372 27.989 1.00 59.00 90 GLN A O 1
ATOM 719 N N . ASP A 1 91 ? -12.052 -5.903 27.150 1.00 54.59 91 ASP A N 1
ATOM 720 C CA . ASP A 1 91 ? -11.786 -4.508 26.840 1.00 54.59 91 ASP A CA 1
ATOM 721 C C . ASP A 1 91 ? -13.096 -3.714 26.867 1.00 54.59 91 ASP A C 1
ATOM 723 O O . ASP A 1 91 ? -13.873 -3.721 25.908 1.00 54.59 91 ASP A O 1
ATOM 727 N N . GLY A 1 92 ? -13.338 -3.021 27.982 1.00 53.31 92 GLY A N 1
ATOM 728 C CA . GLY A 1 92 ? -14.523 -2.183 28.171 1.00 53.31 92 GLY A CA 1
ATOM 729 C C . GLY A 1 92 ? -14.624 -1.036 27.162 1.00 53.31 92 GLY A C 1
ATOM 730 O O . GLY A 1 92 ? -15.730 -0.587 26.850 1.00 53.31 92 GLY A O 1
ATOM 731 N N . THR A 1 93 ? -13.504 -0.614 26.555 1.00 53.25 93 THR A N 1
ATOM 732 C CA . THR A 1 93 ? -13.516 0.447 25.537 1.00 53.25 93 THR A CA 1
ATOM 733 C C . THR A 1 93 ? -14.306 0.041 24.300 1.00 53.25 93 THR A C 1
ATOM 735 O O . THR A 1 93 ? -14.832 0.910 23.615 1.00 53.25 93 THR A O 1
ATOM 738 N N . LYS A 1 94 ? -14.493 -1.263 24.062 1.00 63.22 94 LYS A N 1
ATOM 739 C CA . LYS A 1 94 ? -15.255 -1.824 22.940 1.00 63.22 94 LYS A CA 1
ATOM 740 C C . LYS A 1 94 ? -16.777 -1.817 23.133 1.00 63.22 94 LYS A C 1
ATOM 742 O O . LYS A 1 94 ? -17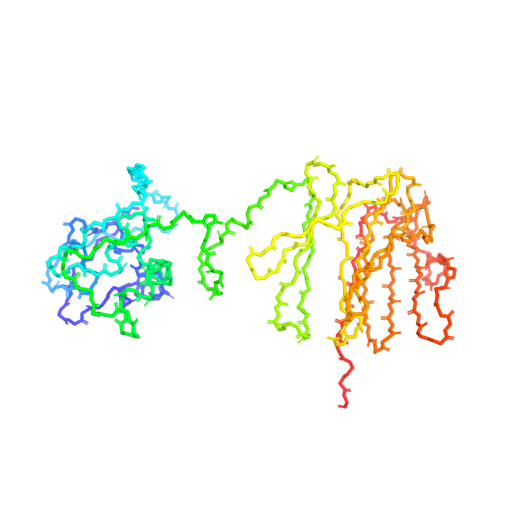.500 -2.411 22.333 1.00 63.22 94 LYS A O 1
ATOM 747 N N . TRP A 1 95 ? -17.297 -1.125 24.149 1.00 67.06 95 TRP A N 1
ATOM 748 C CA . TRP A 1 95 ? -18.741 -0.981 24.397 1.00 67.06 95 TRP A CA 1
ATOM 749 C C . TRP A 1 95 ? -19.521 -0.466 23.179 1.00 67.06 95 TRP A C 1
ATOM 751 O O . TRP A 1 95 ? -20.669 -0.859 22.959 1.00 67.06 95 TRP A O 1
ATOM 761 N N . TYR A 1 96 ? -18.882 0.372 22.356 1.00 56.16 96 TYR A N 1
ATOM 762 C CA . TYR A 1 96 ? -19.472 0.929 21.139 1.00 56.16 96 TYR A CA 1
ATOM 763 C C . TYR A 1 96 ? -19.795 -0.144 20.091 1.00 56.16 96 TYR A C 1
ATOM 765 O O . TYR A 1 96 ? -20.742 0.030 19.330 1.00 56.16 96 TYR A O 1
ATOM 773 N N . LEU A 1 97 ? -19.076 -1.273 20.074 1.00 67.81 97 LEU A N 1
ATOM 774 C CA . LEU A 1 97 ? -19.350 -2.389 19.162 1.00 67.81 97 LEU A CA 1
ATOM 775 C C . LEU A 1 97 ? -20.707 -3.022 19.454 1.00 67.81 97 LEU A C 1
ATOM 777 O O . LEU A 1 97 ? -21.507 -3.258 18.550 1.00 67.81 97 LEU A O 1
ATOM 781 N N . ILE A 1 98 ? -20.978 -3.243 20.740 1.00 72.50 98 ILE A N 1
ATOM 782 C CA . ILE A 1 98 ? -22.252 -3.779 21.215 1.00 72.50 98 ILE A CA 1
ATOM 783 C C . ILE A 1 98 ? -23.355 -2.740 20.992 1.00 72.50 98 ILE A C 1
ATOM 785 O O . ILE A 1 98 ? -24.445 -3.101 20.558 1.00 72.50 98 ILE A O 1
ATOM 789 N N . TYR A 1 99 ? -23.085 -1.453 21.235 1.00 74.00 99 TYR A N 1
ATOM 790 C CA . TYR A 1 99 ? -24.062 -0.394 20.976 1.00 74.00 99 TYR A CA 1
ATOM 791 C C . TYR A 1 99 ? -24.480 -0.339 19.505 1.00 74.00 99 TYR A C 1
ATOM 793 O O . TYR A 1 99 ? -25.665 -0.442 19.208 1.00 74.00 99 TYR A O 1
ATOM 801 N N . GLU A 1 100 ? -23.526 -0.199 18.582 1.00 69.94 100 GLU A N 1
ATOM 802 C CA . GLU A 1 100 ? -23.817 0.006 17.161 1.00 69.94 100 GLU A CA 1
ATOM 803 C C . GLU A 1 100 ? -24.534 -1.203 16.548 1.00 69.94 100 GLU A C 1
ATOM 805 O O . GLU A 1 100 ? -25.514 -1.027 15.824 1.00 69.94 100 GLU A O 1
ATOM 810 N N . ALA A 1 101 ? -24.150 -2.429 16.925 1.00 74.69 101 ALA A N 1
ATOM 811 C CA . ALA A 1 101 ? -24.842 -3.646 16.492 1.00 74.69 101 ALA A CA 1
ATOM 812 C C . ALA A 1 101 ? -26.305 -3.724 16.975 1.00 74.69 101 ALA A C 1
ATOM 814 O O . ALA A 1 101 ? -27.124 -4.409 16.364 1.00 74.69 101 ALA A O 1
ATOM 815 N N . ASN A 1 102 ? -26.647 -3.025 18.061 1.00 80.31 102 ASN A N 1
ATOM 816 C CA . ASN A 1 102 ? -27.964 -3.076 18.701 1.00 80.31 102 ASN A CA 1
ATOM 817 C C . ASN A 1 102 ? -28.674 -1.718 18.739 1.00 80.31 102 ASN A C 1
ATOM 819 O O . ASN A 1 102 ? -29.694 -1.569 19.415 1.00 80.31 102 ASN A O 1
ATOM 823 N N . LYS A 1 103 ? -28.172 -0.726 18.000 1.00 79.38 103 LYS A N 1
ATOM 824 C CA . LYS A 1 103 ? -28.635 0.667 18.046 1.00 79.38 103 LYS A CA 1
ATOM 825 C C . LYS A 1 103 ? -30.118 0.809 17.725 1.00 79.38 103 LYS A C 1
ATOM 827 O O . LYS A 1 103 ? -30.809 1.615 18.338 1.00 79.38 103 LYS A O 1
ATOM 832 N N . GLY A 1 104 ? -30.625 -0.028 16.817 1.00 80.06 104 GLY A N 1
ATOM 833 C CA . GLY A 1 104 ? -32.051 -0.089 16.485 1.00 80.06 104 GLY A CA 1
ATOM 834 C C . GLY A 1 104 ? -32.948 -0.509 17.656 1.00 80.06 104 GLY A C 1
ATOM 835 O O . GLY A 1 104 ? -34.108 -0.112 17.694 1.00 80.06 104 GLY A O 1
ATOM 836 N N . SER A 1 105 ? -32.412 -1.260 18.622 1.00 81.75 105 SER A N 1
ATOM 837 C CA . SER A 1 105 ? -33.144 -1.757 19.793 1.00 81.75 105 SER A CA 1
ATOM 838 C C . SER A 1 105 ? -32.876 -0.947 21.066 1.00 81.75 105 SER A C 1
ATOM 840 O O . SER A 1 105 ? -33.741 -0.883 21.935 1.00 81.75 105 SER A O 1
ATOM 842 N N . ILE A 1 106 ? -31.689 -0.341 21.189 1.00 78.19 106 ILE A N 1
ATOM 843 C CA . ILE A 1 106 ? -31.289 0.493 22.339 1.00 78.19 106 ILE A CA 1
ATOM 844 C C . ILE A 1 106 ? -31.813 1.930 22.186 1.00 78.19 106 ILE A C 1
ATOM 846 O O . ILE A 1 106 ? -32.158 2.580 23.170 1.00 78.19 106 ILE A O 1
ATOM 850 N N . GLY A 1 107 ? -31.921 2.429 20.952 1.00 71.19 107 GLY A N 1
ATOM 851 C CA . GLY A 1 107 ? -32.249 3.825 20.684 1.00 71.19 107 GLY A CA 1
ATOM 852 C C . GLY A 1 107 ? -31.016 4.728 20.753 1.00 71.19 107 GLY A C 1
ATOM 853 O O . GLY A 1 107 ? -29.886 4.270 20.629 1.00 71.19 107 GLY A O 1
ATOM 854 N N . SER A 1 108 ? -31.232 6.037 20.896 1.00 70.88 108 SER A N 1
ATOM 855 C CA . SER A 1 108 ? -30.181 7.056 20.759 1.00 70.88 108 SER A CA 1
ATOM 856 C C . SER A 1 108 ? -29.285 7.246 21.987 1.00 70.88 108 SER A C 1
ATOM 858 O O . SER A 1 108 ? -28.242 7.886 21.863 1.00 70.88 108 SER A O 1
ATOM 860 N N . ASP A 1 109 ? -29.698 6.762 23.164 1.00 68.06 109 ASP A N 1
ATOM 861 C CA . ASP A 1 109 ? -28.930 6.890 24.408 1.00 68.06 109 ASP A CA 1
ATOM 862 C C . ASP A 1 109 ? -28.300 5.540 24.802 1.00 68.06 109 ASP A C 1
ATOM 864 O O . ASP A 1 109 ? -28.993 4.677 25.345 1.00 68.06 109 ASP A O 1
ATOM 868 N N . PRO A 1 110 ? -26.985 5.343 24.587 1.00 57.97 110 PRO A N 1
ATOM 869 C CA . PRO A 1 110 ? -26.294 4.093 24.912 1.00 57.97 110 PRO A CA 1
ATOM 870 C C . PRO A 1 110 ? -26.223 3.795 26.415 1.00 57.97 110 PRO A C 1
ATOM 872 O O . PRO A 1 110 ? -25.843 2.690 26.800 1.00 57.97 110 PRO A O 1
ATOM 875 N N . ARG A 1 111 ? -26.549 4.768 27.277 1.00 68.19 111 ARG A N 1
ATOM 876 C CA . ARG A 1 111 ? -26.556 4.585 28.736 1.00 68.19 111 ARG A CA 1
ATOM 877 C C . ARG A 1 111 ? -27.836 3.928 29.240 1.00 68.19 111 ARG A C 1
ATOM 879 O O . ARG A 1 111 ? -27.871 3.465 30.376 1.00 68.19 111 ARG A O 1
ATOM 886 N N . GLN A 1 112 ? -28.882 3.899 28.420 1.00 70.06 112 GLN A N 1
ATOM 887 C CA . GLN A 1 112 ? -30.166 3.316 28.778 1.00 70.06 112 GLN A CA 1
ATOM 888 C C . GLN A 1 112 ? -30.260 1.921 28.184 1.00 70.06 112 GLN A C 1
ATOM 890 O O . GLN A 1 112 ? -30.753 1.741 27.076 1.00 70.06 112 GLN A O 1
ATOM 895 N N . LEU A 1 113 ? -29.769 0.930 28.926 1.00 77.19 113 LEU A N 1
ATOM 896 C CA . LEU A 1 113 ? -29.869 -0.465 28.526 1.00 77.19 113 LEU A CA 1
ATOM 897 C C . LEU A 1 113 ? -31.109 -1.101 29.181 1.00 77.19 113 LEU A C 1
ATOM 899 O O . LEU A 1 113 ? -31.099 -1.332 30.393 1.00 77.19 113 LEU A O 1
ATOM 903 N N . PRO A 1 114 ? -32.201 -1.371 28.435 1.00 77.12 114 PRO A N 1
ATOM 904 C CA . PRO A 1 114 ? -33.394 -1.981 29.013 1.00 77.12 114 PRO A CA 1
ATOM 905 C C . PRO A 1 114 ? -33.066 -3.386 29.514 1.00 77.12 114 PRO A C 1
ATOM 907 O O . PRO A 1 114 ? -32.403 -4.140 28.804 1.00 77.12 114 PRO A O 1
ATOM 910 N N . ALA A 1 115 ? -33.543 -3.762 30.701 1.00 78.38 115 ALA A N 1
ATOM 911 C CA . ALA A 1 115 ? -33.403 -5.128 31.201 1.00 78.38 115 ALA A CA 1
ATOM 912 C C . ALA A 1 115 ? -34.252 -6.106 30.366 1.00 78.38 115 ALA A C 1
ATOM 914 O O . ALA A 1 115 ? -35.389 -5.799 30.007 1.00 78.38 115 ALA A O 1
ATOM 915 N N . GLY A 1 116 ? -33.716 -7.293 30.079 1.00 78.25 116 GLY A N 1
ATOM 916 C CA . GLY A 1 116 ? -34.370 -8.321 29.265 1.00 78.25 116 GLY A CA 1
ATOM 917 C C . GLY A 1 116 ? -34.206 -8.145 27.751 1.00 78.25 116 GLY A C 1
ATOM 918 O O . GLY A 1 116 ? -34.752 -8.940 26.988 1.00 78.25 116 GLY A O 1
ATOM 919 N N . LEU A 1 117 ? -33.448 -7.141 27.304 1.00 85.19 117 LEU A N 1
ATOM 920 C CA . LEU A 1 117 ? -33.119 -6.934 25.898 1.00 85.19 117 LEU A CA 1
ATOM 921 C C . LEU A 1 117 ? -32.133 -8.009 25.427 1.00 85.19 117 LEU A C 1
ATOM 923 O O . LEU A 1 117 ? -31.125 -8.264 26.081 1.00 85.19 117 LEU A O 1
ATOM 927 N N . ASN A 1 118 ? -32.403 -8.634 24.282 1.00 87.94 118 ASN A N 1
ATOM 928 C CA . ASN A 1 118 ? -31.475 -9.586 23.682 1.00 87.94 118 ASN A CA 1
ATOM 929 C C . ASN A 1 118 ? -30.502 -8.851 22.750 1.00 87.94 118 ASN A C 1
ATOM 931 O O . ASN A 1 118 ? -30.886 -8.434 21.658 1.00 87.94 118 ASN A O 1
ATOM 935 N N . LEU A 1 119 ? -29.266 -8.667 23.203 1.00 85.69 119 LEU A N 1
ATOM 936 C CA . LEU A 1 119 ? -28.201 -8.015 22.453 1.00 85.69 119 LEU A CA 1
ATOM 937 C C . LEU A 1 119 ? -27.479 -9.011 21.556 1.00 85.69 119 LEU A C 1
ATOM 939 O O . LEU A 1 119 ? -27.124 -10.104 21.987 1.00 85.69 119 LEU A O 1
ATOM 943 N N . THR A 1 120 ? -27.169 -8.587 20.340 1.00 83.38 120 THR A N 1
ATOM 944 C CA . THR A 1 120 ? -26.157 -9.218 19.495 1.00 83.38 120 THR A CA 1
ATOM 945 C C . THR A 1 120 ? -24.775 -8.825 20.007 1.00 83.38 120 THR A C 1
ATOM 947 O O . THR A 1 120 ? -24.504 -7.636 20.170 1.00 83.38 120 THR A O 1
ATOM 950 N N . ILE A 1 121 ? -23.896 -9.797 20.249 1.00 82.31 121 ILE A N 1
ATOM 951 C CA . ILE A 1 121 ? -22.497 -9.533 20.612 1.00 82.31 121 ILE A CA 1
ATOM 952 C C . ILE A 1 121 ? -21.645 -9.799 19.361 1.00 82.31 121 ILE A C 1
ATOM 954 O O . ILE A 1 121 ? -21.400 -10.965 19.042 1.00 82.31 121 ILE A O 1
ATOM 958 N N . PRO A 1 122 ? -21.249 -8.762 18.595 1.00 69.75 122 PRO A N 1
ATOM 959 C CA . PRO A 1 122 ? -20.502 -8.958 17.353 1.00 69.75 122 PRO A CA 1
ATOM 960 C C . PRO A 1 122 ? -19.108 -9.530 17.627 1.00 69.75 122 PRO A C 1
ATOM 962 O O . PRO A 1 122 ? -18.511 -9.274 18.674 1.00 69.75 122 PRO A O 1
ATOM 965 N N . THR A 1 123 ? -18.552 -10.284 16.683 1.00 66.69 123 THR A N 1
ATOM 966 C CA . THR A 1 123 ? -17.131 -10.650 16.737 1.00 66.69 123 THR A CA 1
ATOM 967 C C . THR A 1 123 ? -16.278 -9.434 16.375 1.00 66.69 123 THR A C 1
ATOM 969 O O . THR A 1 123 ? -16.723 -8.561 15.628 1.00 66.69 123 THR A O 1
ATOM 972 N N . LEU A 1 124 ? -15.035 -9.379 16.863 1.00 55.31 124 LEU A N 1
ATOM 973 C CA . LEU A 1 124 ? -14.107 -8.284 16.539 1.00 55.31 124 LEU A CA 1
ATOM 974 C C . LEU A 1 124 ? -13.815 -8.171 15.033 1.00 55.31 124 LEU A C 1
ATOM 976 O O . LEU A 1 124 ? -13.507 -7.089 14.558 1.00 55.31 124 LEU A O 1
ATOM 980 N N . GLU A 1 125 ? -13.990 -9.249 14.266 1.00 51.12 125 GLU A N 1
ATOM 981 C CA . GLU A 1 125 ? -13.899 -9.232 12.797 1.00 51.12 125 GLU A CA 1
ATOM 982 C C . GLU A 1 125 ? -15.050 -8.464 12.117 1.00 51.12 125 GLU A C 1
ATOM 984 O O . GLU A 1 125 ? -14.949 -8.109 10.948 1.00 51.12 125 GLU A O 1
ATOM 989 N N . THR A 1 126 ? -16.147 -8.194 12.832 1.00 48.94 126 THR A N 1
ATOM 990 C CA . THR A 1 126 ? -17.348 -7.502 12.317 1.00 48.94 126 THR A CA 1
ATOM 991 C C . THR A 1 126 ? -17.547 -6.098 12.914 1.00 48.94 126 THR A C 1
ATOM 993 O O . THR A 1 126 ? -18.587 -5.471 12.718 1.00 48.94 126 THR A O 1
ATOM 996 N N . ALA A 1 127 ? -16.548 -5.600 13.645 1.00 43.59 127 ALA A N 1
ATOM 997 C CA . ALA A 1 127 ? -16.554 -4.351 14.402 1.00 43.59 127 ALA A CA 1
ATOM 998 C C . ALA A 1 127 ? -16.231 -3.099 13.548 1.00 43.59 127 ALA A C 1
ATOM 1000 O O . ALA A 1 127 ? -15.292 -3.144 12.755 1.00 43.59 127 ALA A O 1
ATOM 1001 N N . PRO A 1 128 ? -16.940 -1.959 13.702 1.00 38.19 128 PRO A N 1
ATOM 1002 C CA . PRO A 1 128 ? -16.575 -0.712 13.022 1.00 38.19 128 PRO A CA 1
ATOM 1003 C C . PRO A 1 128 ? -15.331 -0.021 13.629 1.00 38.19 128 PRO A C 1
ATOM 1005 O O . PRO A 1 128 ? -15.256 0.169 14.839 1.00 38.19 128 PRO A O 1
ATOM 1008 N N . ASN A 1 129 ? -14.372 0.392 12.789 1.00 42.03 129 ASN A N 1
ATOM 1009 C CA . ASN A 1 129 ? -13.051 0.923 13.175 1.00 42.03 129 ASN A CA 1
ATOM 1010 C C . ASN A 1 129 ? -13.090 2.404 13.619 1.00 42.03 129 ASN A C 1
ATOM 1012 O O . ASN A 1 129 ? -13.631 3.244 12.897 1.00 42.03 129 ASN A O 1
ATOM 1016 N N . GLN A 1 130 ? -12.436 2.751 14.742 1.00 37.88 130 GLN A N 1
ATOM 1017 C CA . GLN A 1 130 ? -12.110 4.138 15.137 1.00 37.88 130 GLN A CA 1
ATOM 1018 C C . GLN A 1 130 ? -10.697 4.281 15.761 1.00 37.88 130 GLN A C 1
ATOM 1020 O O . GLN A 1 130 ? -10.168 3.310 16.304 1.00 37.88 130 GLN A O 1
ATOM 1025 N N . PRO A 1 131 ? -10.076 5.482 15.689 1.00 31.98 131 PRO A N 1
ATOM 1026 C CA . PRO A 1 131 ? -8.661 5.723 15.998 1.00 31.98 131 PRO A CA 1
ATOM 1027 C C . PRO A 1 131 ? -8.406 5.945 17.501 1.00 31.98 131 PRO A C 1
ATOM 1029 O O . PRO A 1 131 ? -9.105 6.734 18.130 1.00 31.98 131 PRO A O 1
ATOM 1032 N N . GLY A 1 132 ? -7.362 5.308 18.052 1.00 39.56 132 GLY A N 1
ATOM 1033 C CA . GLY A 1 132 ? -6.874 5.522 19.428 1.00 39.56 132 GLY A CA 1
ATOM 1034 C C . GLY A 1 132 ? -6.824 4.279 20.329 1.00 39.56 132 GLY A C 1
ATOM 1035 O O . GLY A 1 132 ? -6.389 4.391 21.470 1.00 39.56 132 GLY A O 1
ATOM 1036 N N . GLY A 1 133 ? -7.259 3.114 19.839 1.00 33.69 133 GLY A N 1
ATOM 1037 C CA . GLY A 1 133 ? -7.106 1.837 20.544 1.00 33.69 133 GLY A CA 1
ATOM 1038 C C . GLY A 1 133 ? -5.699 1.243 20.417 1.00 33.69 133 GLY A C 1
ATOM 1039 O O . GLY A 1 133 ? -4.926 1.648 19.544 1.00 33.69 133 GLY A O 1
ATOM 1040 N N . ASP A 1 134 ? -5.398 0.256 21.266 1.00 35.94 134 ASP A N 1
ATOM 1041 C CA . ASP A 1 134 ? -4.242 -0.636 21.104 1.00 35.94 134 ASP A CA 1
ATOM 1042 C C . ASP A 1 134 ? -4.135 -1.128 19.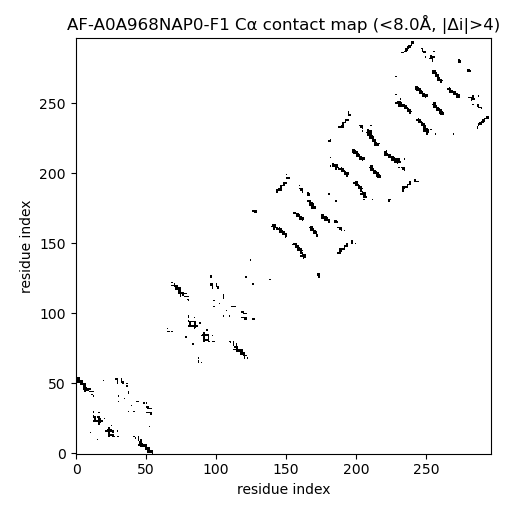653 1.00 35.94 134 ASP A C 1
ATOM 1044 O O . ASP A 1 134 ? -5.180 -1.273 19.007 1.00 35.94 134 ASP A O 1
ATOM 1048 N N . PRO A 1 135 ? -2.920 -1.407 19.127 1.00 42.78 135 PRO A N 1
ATOM 1049 C CA . PRO A 1 135 ? -2.738 -1.887 17.762 1.00 42.78 135 PRO A CA 1
ATOM 1050 C C . PRO A 1 135 ? -3.721 -3.014 17.439 1.00 42.78 135 PRO A C 1
ATOM 1052 O O . PRO A 1 135 ? -3.584 -4.144 17.910 1.00 42.78 135 PRO A O 1
ATOM 1055 N N . GLN A 1 136 ? -4.750 -2.691 16.658 1.00 41.16 136 GLN A N 1
ATOM 1056 C CA . GLN A 1 136 ? -5.745 -3.668 16.259 1.00 41.16 136 GLN A CA 1
ATOM 1057 C C . GLN A 1 136 ? -5.178 -4.461 15.096 1.00 41.16 136 GLN A C 1
ATOM 1059 O O . GLN A 1 136 ? -4.656 -3.897 14.130 1.00 41.16 136 GLN A O 1
ATOM 1064 N N . LEU A 1 137 ? -5.284 -5.785 15.186 1.00 48.53 137 LEU A N 1
ATOM 1065 C CA . LEU A 1 137 ? -5.000 -6.634 14.047 1.00 48.53 137 LEU A CA 1
ATOM 1066 C C . LEU A 1 137 ? -6.015 -6.282 12.957 1.00 48.53 137 LEU A C 1
ATOM 1068 O O . LEU A 1 137 ? -7.195 -6.587 13.091 1.00 48.53 137 LEU A O 1
ATOM 1072 N N . LEU A 1 138 ? -5.550 -5.659 11.876 1.00 50.25 138 LEU A N 1
ATOM 1073 C CA . LEU A 1 138 ? -6.410 -5.294 10.747 1.00 50.25 138 LEU A CA 1
ATOM 1074 C C . LEU A 1 138 ? -6.878 -6.526 9.950 1.00 50.25 138 LEU A C 1
ATOM 1076 O O . LEU A 1 138 ? -7.642 -6.381 9.009 1.00 50.25 138 LEU A O 1
ATOM 1080 N N . GLY A 1 139 ? -6.455 -7.737 10.325 1.00 47.25 139 GLY A N 1
ATOM 1081 C CA . GLY A 1 139 ? -6.706 -8.976 9.592 1.00 47.25 139 GLY A CA 1
ATOM 1082 C C . GLY A 1 139 ? -5.733 -9.177 8.426 1.00 47.25 139 GLY A C 1
ATOM 1083 O O . GLY A 1 139 ? -4.860 -8.351 8.166 1.00 47.25 139 GLY A O 1
ATOM 1084 N N . GLY A 1 140 ?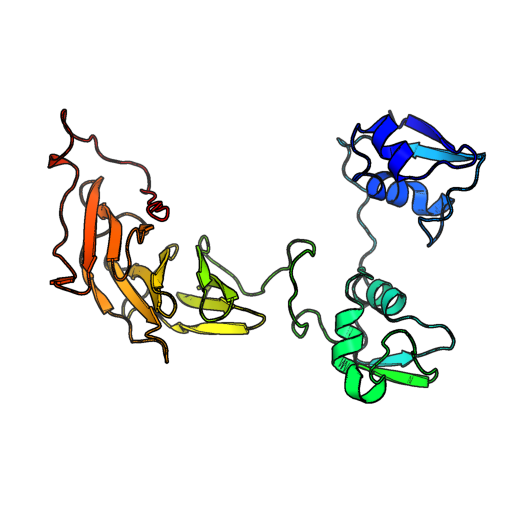 -5.870 -10.310 7.733 1.00 49.28 140 GLY A N 1
ATOM 1085 C CA . GLY A 1 140 ? -4.993 -10.694 6.626 1.00 49.28 140 GLY A CA 1
ATOM 1086 C C . GLY A 1 140 ? -3.656 -11.301 7.070 1.00 49.28 140 GLY A C 1
ATOM 1087 O O . GLY A 1 140 ? -3.188 -11.129 8.193 1.00 49.28 140 GLY A O 1
ATOM 1088 N N . THR A 1 141 ? -3.029 -12.059 6.173 1.00 58.09 141 THR A N 1
ATOM 1089 C CA . THR A 1 141 ? -1.644 -12.517 6.337 1.00 58.09 141 THR A CA 1
ATOM 1090 C C . THR A 1 141 ? -0.802 -11.808 5.295 1.00 58.09 141 THR A C 1
ATOM 1092 O O . THR A 1 141 ? -1.011 -12.004 4.095 1.00 58.09 141 THR A O 1
ATOM 1095 N N . ILE A 1 142 ? 0.124 -10.975 5.760 1.00 65.12 142 ILE A N 1
ATOM 1096 C CA . ILE A 1 142 ? 1.023 -10.209 4.899 1.00 65.12 142 ILE A CA 1
ATOM 1097 C C . ILE A 1 142 ? 2.380 -10.900 4.803 1.00 65.12 142 ILE A C 1
ATOM 1099 O O . ILE A 1 142 ? 2.848 -11.498 5.771 1.00 65.12 142 ILE A O 1
ATOM 1103 N N . THR A 1 143 ? 3.001 -10.843 3.628 1.00 67.94 143 THR A N 1
ATOM 1104 C CA . THR A 1 143 ? 4.325 -11.449 3.386 1.00 67.94 143 THR A CA 1
ATOM 1105 C C . THR A 1 143 ? 5.457 -10.431 3.343 1.00 67.94 143 THR A C 1
ATOM 1107 O O . THR A 1 143 ? 6.619 -10.819 3.368 1.00 67.94 143 THR A O 1
ATOM 1110 N N . ASP A 1 144 ? 5.111 -9.147 3.282 1.00 76.94 144 ASP A N 1
ATOM 1111 C CA . ASP A 1 144 ? 6.017 -8.026 3.058 1.00 76.94 144 ASP A CA 1
ATOM 1112 C C . ASP A 1 144 ? 5.536 -6.807 3.855 1.00 76.94 144 ASP A C 1
ATOM 1114 O O . ASP A 1 144 ? 4.386 -6.764 4.306 1.00 76.94 144 ASP A O 1
ATOM 1118 N N . SER A 1 145 ? 6.408 -5.809 4.026 1.00 86.75 145 SER A N 1
ATOM 1119 C CA . SER A 1 145 ? 6.044 -4.565 4.711 1.00 86.75 145 SER A CA 1
ATOM 1120 C C . SER A 1 145 ? 4.894 -3.859 3.977 1.00 86.75 145 SER A C 1
ATOM 1122 O O . SER A 1 145 ? 4.972 -3.715 2.754 1.00 86.75 145 SER A O 1
ATOM 1124 N N . PRO A 1 146 ? 3.841 -3.420 4.688 1.00 91.44 146 PRO A N 1
ATOM 1125 C CA . PRO A 1 146 ? 2.777 -2.619 4.100 1.00 91.44 146 PRO A CA 1
ATOM 1126 C C . PRO A 1 146 ? 3.255 -1.185 3.842 1.00 91.44 146 PRO A C 1
ATOM 1128 O O . PRO A 1 146 ? 4.225 -0.740 4.457 1.00 91.44 146 PRO A O 1
ATOM 1131 N N . ASP A 1 147 ? 2.528 -0.455 2.999 1.00 94.19 147 ASP A N 1
ATOM 1132 C CA . ASP A 1 147 ? 2.715 0.985 2.812 1.00 94.19 147 ASP A CA 1
ATOM 1133 C C . ASP A 1 147 ? 1.397 1.746 2.986 1.00 94.19 147 ASP A C 1
ATOM 1135 O O . ASP A 1 147 ? 0.329 1.233 2.651 1.00 94.19 147 ASP A O 1
ATOM 1139 N N . GLY A 1 148 ? 1.449 2.944 3.563 1.00 92.56 148 GLY A N 1
ATOM 1140 C CA . GLY A 1 148 ? 0.272 3.677 4.021 1.00 92.56 148 GLY A CA 1
ATOM 1141 C C . GLY A 1 148 ? 0.260 5.127 3.561 1.00 92.56 148 GLY A C 1
ATOM 1142 O O . GLY A 1 148 ? 1.249 5.838 3.699 1.00 92.56 148 GLY A O 1
ATOM 1143 N N . VAL A 1 149 ? 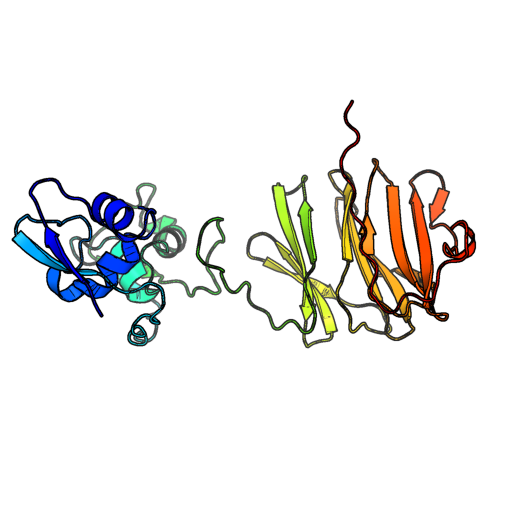-0.894 5.593 3.085 1.00 92.06 149 VAL A N 1
ATOM 1144 C CA . VAL A 1 149 ? -1.104 6.988 2.676 1.00 92.06 149 VAL A CA 1
ATOM 1145 C C . VAL A 1 149 ? -2.369 7.561 3.300 1.00 92.06 149 VAL A C 1
ATOM 1147 O O . VAL A 1 149 ? -3.364 6.858 3.468 1.00 92.06 149 VAL A O 1
ATOM 1150 N N . TYR A 1 150 ? -2.361 8.851 3.629 1.00 84.00 150 TYR A N 1
ATOM 1151 C CA . TYR A 1 150 ? -3.585 9.576 3.966 1.00 84.00 150 TYR A CA 1
ATOM 1152 C C . TYR A 1 150 ? -4.247 10.072 2.684 1.00 84.00 150 TYR A C 1
ATOM 1154 O O . TYR A 1 150 ? -3.630 10.850 1.961 1.00 84.00 150 TYR A O 1
ATOM 1162 N N . PHE A 1 151 ? -5.485 9.659 2.412 1.00 82.75 151 PHE A N 1
ATOM 1163 C CA . PHE A 1 151 ? -6.210 10.060 1.211 1.00 82.75 151 PHE A CA 1
ATOM 1164 C C . PHE A 1 151 ? -7.217 11.185 1.511 1.00 82.75 151 PHE A C 1
ATOM 1166 O O . PHE A 1 151 ? -8.216 10.949 2.196 1.00 82.75 151 PHE A O 1
ATOM 1173 N N . PRO A 1 152 ? -7.007 12.414 0.996 1.00 71.75 152 PRO A N 1
ATOM 1174 C CA . PRO A 1 152 ? -7.846 13.560 1.348 1.00 71.75 152 PRO A CA 1
ATOM 1175 C C . PRO A 1 152 ? -9.319 13.425 0.946 1.00 71.75 152 PRO A C 1
ATOM 1177 O O . PRO A 1 152 ? -10.186 13.891 1.679 1.00 71.75 152 PRO A O 1
ATOM 1180 N N . MET A 1 153 ? -9.615 12.779 -0.189 1.00 68.69 153 MET A N 1
ATOM 1181 C CA . MET A 1 153 ? -10.990 12.600 -0.675 1.00 68.69 153 MET A CA 1
ATOM 1182 C C . MET A 1 153 ? -11.864 11.802 0.301 1.00 68.69 153 MET A C 1
ATOM 1184 O O . MET A 1 153 ? -13.041 12.117 0.464 1.00 68.69 153 MET A O 1
ATOM 1188 N N . THR A 1 154 ? -11.302 10.779 0.948 1.00 70.00 154 THR A N 1
ATOM 1189 C CA . THR A 1 154 ? -12.009 9.934 1.925 1.00 70.00 154 THR A CA 1
ATOM 1190 C C . THR A 1 154 ? -11.757 10.365 3.367 1.00 70.00 154 THR A C 1
ATOM 1192 O O . THR A 1 154 ? -12.468 9.914 4.260 1.00 70.00 154 THR A O 1
ATOM 1195 N N . GLN A 1 155 ? -10.768 11.237 3.599 1.00 72.94 155 GLN A N 1
ATOM 1196 C CA . GLN A 1 155 ? -10.267 11.619 4.924 1.00 72.94 155 GLN A CA 1
ATOM 1197 C C . GLN A 1 155 ? -9.852 10.405 5.768 1.00 72.94 155 GLN A C 1
ATOM 1199 O O . GLN A 1 155 ? -10.079 10.349 6.977 1.00 72.94 155 GLN A O 1
ATOM 1204 N N . GLN A 1 156 ? -9.263 9.402 5.119 1.00 78.19 156 GLN A N 1
ATOM 1205 C CA . GLN A 1 156 ? -8.882 8.140 5.743 1.00 78.19 156 GLN A CA 1
ATOM 1206 C C . GLN A 1 156 ? -7.454 7.755 5.377 1.00 78.19 156 GLN A C 1
ATOM 1208 O O . GLN A 1 156 ? -6.929 8.140 4.333 1.00 78.19 156 GLN A O 1
ATOM 1213 N N . PHE A 1 157 ? -6.833 6.949 6.235 1.00 84.25 157 PHE A N 1
ATOM 1214 C CA . PHE A 1 157 ? -5.636 6.217 5.849 1.00 84.25 157 PHE A CA 1
ATOM 1215 C C . PHE A 1 157 ? -6.024 5.020 4.985 1.00 84.25 157 PHE A C 1
ATOM 1217 O O . PHE A 1 157 ? -6.939 4.266 5.321 1.00 84.25 157 PHE A O 1
ATOM 1224 N N . HIS A 1 158 ? -5.298 4.855 3.889 1.00 90.75 158 HIS A N 1
ATOM 1225 C CA . HIS A 1 158 ? -5.344 3.691 3.025 1.00 90.75 158 HIS A CA 1
ATOM 1226 C C . HIS A 1 158 ? -4.015 2.956 3.174 1.00 90.75 158 HIS A C 1
ATOM 1228 O O . HIS A 1 158 ? -2.953 3.558 3.020 1.00 90.75 158 HIS A O 1
ATOM 1234 N N . VAL A 1 159 ? -4.078 1.668 3.498 1.00 92.38 159 VAL A N 1
ATOM 1235 C CA . VAL A 1 159 ? -2.909 0.803 3.684 1.00 92.38 159 VAL A CA 1
ATOM 1236 C C . VAL A 1 159 ? -2.891 -0.239 2.581 1.00 92.38 159 VAL A C 1
ATOM 1238 O O . VAL A 1 159 ? -3.912 -0.858 2.303 1.00 92.38 159 VAL A O 1
ATOM 1241 N N . TYR A 1 160 ? -1.734 -0.451 1.972 1.00 93.75 160 TYR A N 1
ATOM 1242 C CA . TYR A 1 160 ? -1.518 -1.400 0.894 1.00 93.75 160 TYR A CA 1
ATOM 1243 C C . TYR A 1 160 ? -0.558 -2.484 1.341 1.00 93.75 160 TYR A C 1
ATOM 1245 O O . TYR A 1 160 ? 0.504 -2.203 1.894 1.00 93.75 160 TYR A O 1
ATOM 1253 N N . CYS A 1 161 ? -0.909 -3.738 1.090 1.00 91.00 161 CYS A N 1
ATOM 1254 C CA . CYS A 1 161 ? -0.063 -4.862 1.451 1.00 91.00 161 CYS A CA 1
ATOM 1255 C C . CYS A 1 161 ? -0.234 -6.029 0.485 1.00 91.00 161 CYS A C 1
ATOM 1257 O O . CYS A 1 161 ? -1.244 -6.173 -0.205 1.00 91.00 161 CYS A O 1
ATOM 1259 N N . ARG A 1 162 ? 0.780 -6.889 0.437 1.00 86.38 162 ARG A N 1
ATOM 1260 C CA . ARG A 1 162 ? 0.717 -8.136 -0.314 1.00 86.38 162 ARG A CA 1
ATOM 1261 C C . ARG A 1 162 ? 0.150 -9.247 0.563 1.00 86.38 162 ARG A C 1
ATOM 1263 O O . ARG A 1 162 ? 0.659 -9.493 1.654 1.00 86.38 162 ARG A O 1
ATOM 1270 N N . SER A 1 163 ? -0.853 -9.953 0.053 1.00 83.38 163 SER A N 1
ATOM 1271 C CA . SER A 1 163 ? -1.408 -11.158 0.681 1.00 83.38 163 SER A CA 1
ATOM 1272 C C . SER A 1 163 ? -0.557 -12.409 0.421 1.00 83.38 163 SER A C 1
ATOM 1274 O O . SER A 1 163 ? 0.220 -12.473 -0.535 1.00 83.38 163 SER A O 1
ATOM 1276 N N . THR A 1 164 ? -0.782 -13.475 1.192 1.00 77.50 164 THR A N 1
ATOM 1277 C CA . THR A 1 164 ? -0.204 -14.812 0.930 1.00 77.50 164 THR A CA 1
ATOM 1278 C C . THR A 1 164 ? -0.603 -15.404 -0.427 1.00 77.50 164 THR A C 1
ATOM 1280 O O . THR A 1 164 ? 0.167 -16.171 -1.002 1.00 77.50 164 THR A O 1
ATOM 1283 N N . GLY A 1 165 ? -1.757 -15.014 -0.985 1.00 76.00 165 GLY A N 1
ATOM 1284 C CA . GLY A 1 165 ? -2.189 -15.364 -2.349 1.00 76.00 165 GLY A CA 1
ATOM 1285 C C . GLY A 1 165 ? -1.458 -14.596 -3.464 1.00 76.00 165 GLY A C 1
ATOM 1286 O O . GLY A 1 165 ? -1.666 -14.851 -4.658 1.00 76.00 165 GLY A O 1
ATOM 1287 N N . GLY A 1 166 ? -0.593 -13.651 -3.086 1.00 81.25 166 GLY A N 1
ATOM 1288 C CA . GLY A 1 166 ? 0.215 -12.838 -3.988 1.00 81.25 166 GLY A CA 1
ATOM 1289 C C . GLY A 1 166 ? -0.537 -11.696 -4.670 1.00 81.25 166 GLY A C 1
ATOM 1290 O O . GLY A 1 166 ? 0.008 -11.127 -5.612 1.00 81.25 166 GLY A O 1
ATOM 1291 N N . SER A 1 167 ? -1.762 -11.385 -4.235 1.00 88.00 167 SER A N 1
ATOM 1292 C CA . SER A 1 167 ? -2.493 -10.180 -4.653 1.00 88.00 167 SER A CA 1
ATOM 1293 C C . SER A 1 167 ? -2.155 -8.988 -3.762 1.00 88.00 167 SER A C 1
ATOM 1295 O O . SER A 1 167 ? -1.864 -9.164 -2.572 1.00 88.00 167 SER A O 1
ATOM 1297 N N . LEU A 1 168 ? -2.234 -7.790 -4.338 1.00 91.81 168 LEU A N 1
ATOM 1298 C CA . LEU A 1 168 ? -2.213 -6.519 -3.633 1.00 91.81 168 LEU A CA 1
ATOM 1299 C C . LEU A 1 168 ? -3.590 -6.271 -3.019 1.00 91.81 168 LEU A C 1
ATOM 1301 O O . LEU A 1 168 ? -4.601 -6.271 -3.715 1.00 91.81 168 LEU A O 1
ATOM 1305 N N . PHE A 1 169 ? -3.607 -6.023 -1.720 1.00 90.44 169 PHE A N 1
ATOM 1306 C CA . PHE A 1 169 ? -4.791 -5.635 -0.981 1.00 90.44 169 PHE A CA 1
ATOM 1307 C C . PHE A 1 169 ? -4.672 -4.194 -0.514 1.00 90.44 169 PHE A C 1
ATOM 1309 O O . PHE A 1 169 ? -3.596 -3.749 -0.116 1.00 90.44 169 PHE A O 1
ATOM 1316 N N . GLN A 1 170 ? -5.801 -3.500 -0.527 1.00 90.75 170 GLN A N 1
ATOM 1317 C CA . GLN A 1 170 ? -5.985 -2.219 0.131 1.00 90.75 170 GLN A CA 1
ATOM 1318 C C . GLN A 1 170 ? -6.872 -2.407 1.363 1.00 90.75 170 GLN A C 1
ATOM 1320 O O . GLN A 1 170 ? -7.880 -3.110 1.298 1.00 90.75 170 GLN A O 1
ATOM 1325 N N . HIS A 1 171 ? -6.529 -1.739 2.459 1.00 84.56 171 HIS A N 1
ATOM 1326 C CA . HIS A 1 171 ? -7.377 -1.579 3.629 1.00 84.56 171 HIS A CA 1
ATOM 1327 C C . HIS A 1 171 ? -7.672 -0.102 3.881 1.00 84.56 171 HIS A C 1
ATOM 1329 O O . HIS A 1 171 ? -6.751 0.713 3.951 1.00 84.56 171 HIS A O 1
ATOM 1335 N N . PHE A 1 172 ? -8.946 0.237 4.054 1.00 78.06 172 PHE A N 1
ATOM 1336 C CA . PHE A 1 172 ? -9.405 1.570 4.450 1.00 78.06 172 PHE A CA 1
ATOM 1337 C C . PHE A 1 172 ? -10.716 1.450 5.226 1.00 78.06 172 PHE A C 1
ATOM 1339 O O . PHE A 1 172 ? -11.524 0.554 4.972 1.00 78.06 172 PHE A O 1
ATOM 1346 N N . GLY A 1 173 ? -10.935 2.335 6.201 1.00 73.12 173 GLY A N 1
ATOM 1347 C CA . GLY A 1 173 ? -12.050 2.167 7.133 1.00 73.12 173 GLY A CA 1
ATOM 1348 C C . GLY A 1 173 ? -11.967 0.790 7.795 1.00 73.12 173 GLY A C 1
ATOM 1349 O O . GLY A 1 173 ? -10.999 0.536 8.501 1.00 73.12 173 GLY A O 1
ATOM 1350 N N . THR A 1 174 ? -12.949 -0.080 7.534 1.00 68.75 174 THR A N 1
ATOM 1351 C CA . THR A 1 174 ? -13.047 -1.482 8.004 1.00 68.75 174 THR A CA 1
ATOM 1352 C C . THR A 1 174 ? -12.942 -2.520 6.891 1.00 68.75 174 THR A C 1
ATOM 1354 O O . THR A 1 174 ? -13.221 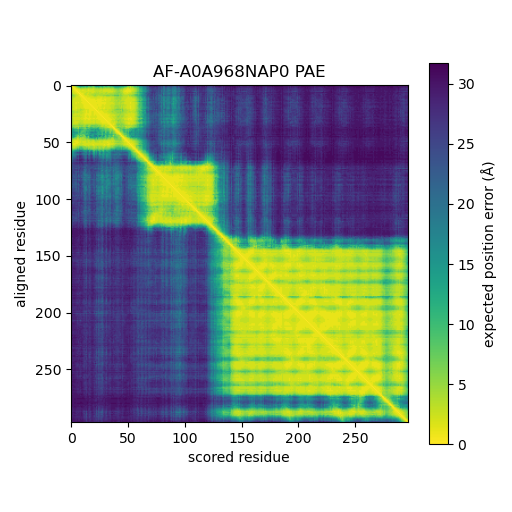-3.698 7.111 1.00 68.75 174 THR A O 1
ATOM 1357 N N . GLN A 1 175 ? -12.639 -2.088 5.669 1.00 71.56 175 GLN A N 1
ATOM 1358 C CA . GLN A 1 175 ? -12.790 -2.922 4.488 1.00 71.56 175 GLN A CA 1
ATOM 1359 C C . GLN A 1 175 ? -11.443 -3.311 3.908 1.00 71.56 175 GLN A C 1
ATOM 1361 O O . GLN A 1 175 ? -10.542 -2.484 3.788 1.00 71.56 175 GLN A O 1
ATOM 1366 N N . TRP A 1 176 ? -11.362 -4.572 3.491 1.00 78.06 176 TRP A N 1
ATOM 1367 C CA . TRP A 1 176 ? -10.318 -5.077 2.615 1.00 78.06 176 TRP A CA 1
ATOM 1368 C C . TRP A 1 176 ? -10.837 -5.141 1.184 1.00 78.06 176 TRP A C 1
ATOM 1370 O O . TRP A 1 176 ? -11.891 -5.723 0.926 1.00 78.06 176 TRP A O 1
ATOM 1380 N N . GLN A 1 177 ? -10.070 -4.588 0.253 1.00 83.94 177 GLN A N 1
ATOM 1381 C CA . GLN A 1 177 ? -10.320 -4.678 -1.177 1.00 83.94 177 GLN A CA 1
ATOM 1382 C C . GLN A 1 177 ? -9.143 -5.381 -1.858 1.00 83.94 177 GLN A C 1
ATOM 1384 O O . GLN A 1 177 ? -7.998 -4.954 -1.716 1.00 83.94 177 GLN A O 1
ATOM 1389 N N . ASP A 1 178 ? -9.427 -6.446 -2.609 1.00 85.12 178 ASP A N 1
ATOM 1390 C CA . ASP A 1 178 ? -8.446 -7.096 -3.484 1.00 85.12 178 ASP A CA 1
ATOM 1391 C C . ASP A 1 178 ? -8.296 -6.271 -4.774 1.00 85.12 178 ASP A C 1
ATOM 1393 O O . ASP A 1 178 ? -9.270 -6.068 -5.504 1.00 85.12 178 ASP A O 1
ATOM 1397 N N . LEU A 1 179 ? -7.084 -5.783 -5.045 1.00 88.81 179 LEU A N 1
ATOM 1398 C CA . LEU A 1 179 ? -6.723 -5.040 -6.260 1.00 88.81 179 LEU A CA 1
ATOM 1399 C C . LEU A 1 179 ? -6.071 -5.946 -7.322 1.00 88.81 179 LEU A C 1
ATOM 1401 O O . LEU A 1 179 ? -5.578 -5.487 -8.357 1.00 88.81 179 LEU A O 1
ATOM 1405 N N . GLY A 1 180 ? -6.047 -7.255 -7.074 1.00 89.44 180 GLY A N 1
ATOM 1406 C CA . GLY A 1 180 ? -5.428 -8.249 -7.930 1.00 89.44 180 GLY A CA 1
ATOM 1407 C C . GLY A 1 180 ? -3.907 -8.146 -7.922 1.00 89.44 180 GLY A C 1
ATOM 1408 O O . GLY A 1 180 ? -3.273 -7.809 -6.924 1.00 89.44 180 GLY A O 1
ATOM 1409 N N . LYS A 1 181 ? -3.289 -8.491 -9.049 1.00 94.31 181 LYS A N 1
ATOM 1410 C CA . LYS A 1 181 ? -1.834 -8.489 -9.218 1.00 94.31 181 LYS A CA 1
ATOM 1411 C C . LYS A 1 181 ? -1.453 -8.270 -10.679 1.00 94.31 181 LYS A C 1
ATOM 1413 O O . LYS A 1 181 ? -2.253 -8.603 -11.557 1.00 94.31 181 LYS A O 1
ATOM 1418 N N . PRO A 1 182 ? -0.217 -7.814 -10.947 1.00 95.75 182 PRO A N 1
ATOM 1419 C CA . PRO A 1 182 ? 0.370 -7.877 -12.277 1.00 95.75 182 PRO A CA 1
ATOM 1420 C C . PRO A 1 182 ? 0.255 -9.280 -12.895 1.00 95.75 182 PRO A C 1
ATOM 1422 O O . PRO A 1 182 ? 0.319 -10.266 -12.152 1.00 95.75 182 PRO A O 1
ATOM 1425 N N . PRO A 1 183 ? 0.187 -9.413 -14.234 1.00 96.19 183 PRO A N 1
ATOM 1426 C CA . PRO A 1 183 ? 0.125 -10.719 -14.904 1.00 96.19 183 PRO A CA 1
ATOM 1427 C C . PRO A 1 183 ? 1.268 -11.670 -14.519 1.00 96.19 183 PRO A C 1
ATOM 1429 O O . PRO A 1 183 ? 1.080 -12.881 -14.444 1.00 96.19 183 PRO A O 1
ATOM 1432 N N . VAL A 1 184 ? 2.446 -11.114 -14.231 1.00 95.38 184 VAL A N 1
ATOM 1433 C CA . VAL A 1 184 ? 3.647 -11.853 -13.809 1.00 95.38 184 VAL A CA 1
ATOM 1434 C C . VAL A 1 184 ? 3.698 -12.134 -12.299 1.00 95.38 184 VAL A C 1
ATOM 1436 O O . VAL A 1 184 ? 4.602 -12.823 -11.828 1.00 95.38 184 VAL A O 1
ATOM 1439 N N . GLY A 1 185 ? 2.736 -11.622 -11.526 1.00 92.94 185 GLY A N 1
ATOM 1440 C CA . GLY A 1 185 ? 2.773 -11.589 -10.065 1.00 92.94 185 GLY A CA 1
ATOM 1441 C C . GLY A 1 185 ? 3.865 -10.665 -9.512 1.00 92.94 185 GLY A C 1
ATOM 1442 O O . GLY A 1 185 ? 4.657 -10.089 -10.252 1.00 92.94 185 GLY A O 1
ATOM 1443 N N . PHE A 1 186 ? 3.910 -10.526 -8.189 1.00 93.19 186 PHE A N 1
ATOM 1444 C CA . PHE A 1 186 ? 4.937 -9.761 -7.476 1.00 93.19 186 PHE A CA 1
ATOM 1445 C C . PHE A 1 186 ? 5.228 -10.411 -6.117 1.00 93.19 186 PHE A C 1
ATOM 1447 O O . PHE A 1 186 ? 4.459 -11.271 -5.664 1.00 93.19 186 PHE A O 1
ATOM 1454 N N . SER A 1 187 ? 6.330 -10.029 -5.469 1.00 81.62 187 SER A N 1
ATOM 1455 C CA . SER A 1 187 ? 6.794 -10.634 -4.207 1.00 81.62 187 SER A CA 1
ATOM 1456 C C . SER A 1 187 ? 7.511 -9.648 -3.278 1.00 81.62 187 SER A C 1
ATOM 1458 O O . SER A 1 187 ? 8.432 -10.042 -2.570 1.00 81.62 187 SER A O 1
ATOM 1460 N N . ASN A 1 188 ? 7.186 -8.362 -3.368 1.00 86.75 188 ASN A N 1
ATOM 1461 C CA . ASN A 1 188 ? 7.899 -7.299 -2.671 1.00 86.75 188 ASN A CA 1
ATOM 1462 C C . ASN A 1 188 ? 6.930 -6.260 -2.089 1.00 86.75 188 ASN A C 1
ATOM 1464 O O . ASN A 1 188 ? 5.759 -6.218 -2.473 1.00 86.75 188 ASN A O 1
ATOM 1468 N N . SER A 1 189 ? 7.434 -5.406 -1.192 1.00 92.06 189 SER A N 1
ATOM 1469 C CA . SER A 1 189 ? 6.639 -4.326 -0.596 1.00 92.06 189 SER A CA 1
ATOM 1470 C C . SER A 1 189 ? 6.103 -3.358 -1.662 1.00 92.06 189 SER A C 1
ATOM 1472 O O . SER A 1 189 ? 6.881 -2.966 -2.544 1.00 92.06 189 SER A O 1
ATOM 1474 N N . PRO A 1 190 ? 4.816 -2.967 -1.588 1.00 96.38 190 PRO A N 1
ATOM 1475 C CA . PRO A 1 190 ? 4.268 -1.908 -2.424 1.00 96.38 190 PRO A CA 1
ATOM 1476 C C . PRO A 1 190 ? 4.822 -0.538 -2.018 1.00 96.38 190 PRO A C 1
ATOM 1478 O O . PRO A 1 190 ? 5.310 -0.370 -0.903 1.00 96.38 190 PRO A O 1
ATOM 1481 N N . ALA A 1 191 ? 4.705 0.432 -2.921 1.00 97.69 191 ALA A N 1
ATOM 1482 C CA . ALA A 1 191 ? 4.935 1.844 -2.646 1.00 97.69 191 ALA A CA 1
ATOM 1483 C C . ALA A 1 191 ? 3.727 2.652 -3.129 1.00 97.69 191 ALA A C 1
ATOM 1485 O O . ALA A 1 191 ? 3.369 2.572 -4.304 1.00 97.69 191 ALA A O 1
ATOM 1486 N N . ALA A 1 192 ? 3.077 3.386 -2.238 1.00 97.44 192 ALA A N 1
ATOM 1487 C CA . ALA A 1 192 ? 1.857 4.130 -2.494 1.00 97.44 192 ALA A CA 1
ATOM 1488 C C . ALA A 1 192 ? 2.075 5.630 -2.286 1.00 97.44 192 ALA A C 1
ATOM 1490 O O . ALA A 1 192 ? 2.813 6.062 -1.405 1.00 97.44 192 ALA A O 1
ATOM 1491 N N . VAL A 1 193 ? 1.389 6.444 -3.082 1.00 96.31 193 VAL A N 1
ATOM 1492 C CA . VAL A 1 193 ? 1.446 7.903 -2.970 1.00 96.31 193 VAL A CA 1
ATOM 1493 C C . VAL A 1 193 ? 0.121 8.526 -3.371 1.00 96.31 193 VAL A C 1
ATOM 1495 O O . VAL A 1 193 ? -0.566 8.051 -4.275 1.00 96.31 193 VAL A O 1
ATOM 1498 N N . VAL A 1 194 ? -0.243 9.612 -2.695 1.00 90.50 194 VAL A N 1
ATOM 1499 C CA . VAL A 1 194 ? -1.340 10.476 -3.132 1.00 90.50 194 VAL A CA 1
ATOM 1500 C C . VAL A 1 194 ? -0.764 11.509 -4.079 1.00 90.50 194 VAL A C 1
ATOM 1502 O O . VAL A 1 194 ? -0.002 12.381 -3.662 1.00 90.50 194 VAL A O 1
ATOM 1505 N N . ARG A 1 195 ? -1.107 11.388 -5.360 1.00 84.94 195 ARG A N 1
ATOM 1506 C CA . ARG A 1 195 ? -0.640 12.321 -6.385 1.00 84.94 195 ARG A CA 1
ATOM 1507 C C . ARG A 1 195 ? -1.380 13.648 -6.314 1.00 84.94 195 ARG A C 1
ATOM 1509 O O . ARG A 1 195 ? -0.751 14.694 -6.393 1.00 84.94 195 ARG A O 1
ATOM 1516 N N . ASP A 1 196 ? -2.698 13.569 -6.128 1.00 74.50 196 ASP A N 1
ATOM 1517 C CA . ASP A 1 196 ? -3.643 14.685 -6.100 1.00 74.50 196 ASP A CA 1
ATOM 1518 C C . ASP A 1 196 ? -4.777 14.383 -5.110 1.00 74.50 196 ASP A C 1
ATOM 1520 O O . ASP A 1 196 ? -4.940 13.246 -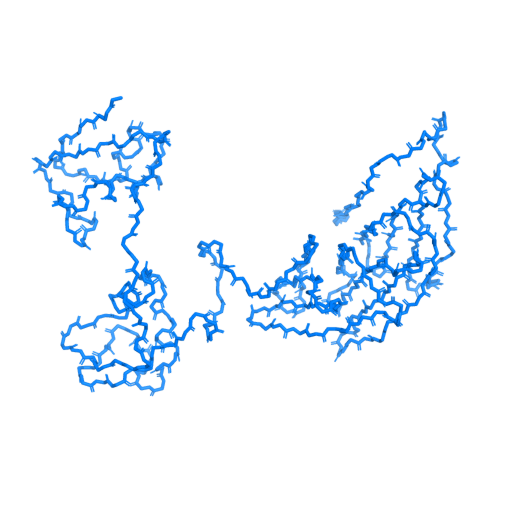4.666 1.00 74.50 196 ASP A O 1
ATOM 1524 N N . ILE A 1 197 ? -5.621 15.375 -4.800 1.00 68.75 197 ILE A N 1
ATOM 1525 C CA . ILE A 1 197 ? -6.704 15.254 -3.803 1.00 68.75 197 ILE A CA 1
ATOM 1526 C C . ILE A 1 197 ? -7.623 14.035 -4.017 1.00 68.75 197 ILE A C 1
ATOM 1528 O O . ILE A 1 197 ? -8.190 13.522 -3.055 1.00 68.75 197 ILE A O 1
ATOM 1532 N N . ASN A 1 198 ? -7.754 13.567 -5.261 1.00 74.38 198 ASN A N 1
ATOM 1533 C CA . ASN A 1 198 ? -8.622 12.475 -5.697 1.00 74.38 198 ASN A CA 1
ATOM 1534 C C . ASN A 1 198 ? -7.871 11.315 -6.381 1.00 74.38 198 ASN A C 1
ATOM 1536 O O . ASN A 1 198 ? -8.529 10.448 -6.959 1.00 74.38 198 ASN A O 1
ATOM 1540 N N . ASN A 1 199 ? -6.535 11.272 -6.325 1.00 85.75 199 ASN A N 1
ATOM 1541 C CA . ASN A 1 199 ? -5.736 10.233 -6.975 1.00 85.75 199 ASN A CA 1
ATOM 1542 C C . ASN A 1 199 ? -4.785 9.531 -6.006 1.00 85.75 199 ASN A C 1
ATOM 1544 O O . ASN A 1 199 ? -4.061 10.177 -5.250 1.00 85.75 199 ASN A O 1
ATOM 1548 N N . ILE A 1 200 ? -4.760 8.200 -6.084 1.00 94.38 200 ILE A N 1
ATOM 1549 C CA . ILE A 1 200 ? -3.752 7.367 -5.426 1.00 94.38 200 ILE A CA 1
ATOM 1550 C C . ILE A 1 200 ? -3.055 6.538 -6.492 1.00 94.38 200 ILE A C 1
ATOM 1552 O O . ILE A 1 200 ? -3.723 5.939 -7.332 1.00 94.38 200 ILE A O 1
ATOM 1556 N N . ASP A 1 201 ? -1.737 6.458 -6.410 1.00 97.75 201 ASP A N 1
ATOM 1557 C CA . ASP A 1 201 ? -0.900 5.636 -7.271 1.00 97.75 201 ASP A CA 1
ATOM 1558 C C . ASP A 1 201 ? -0.172 4.604 -6.406 1.00 97.75 201 ASP A C 1
ATOM 1560 O O . ASP A 1 201 ? 0.352 4.941 -5.342 1.00 97.75 201 ASP A O 1
ATOM 1564 N N . VAL A 1 202 ? -0.170 3.341 -6.838 1.00 98.25 202 VAL A N 1
ATOM 1565 C CA . VAL A 1 202 ? 0.487 2.237 -6.128 1.00 98.25 202 VAL A CA 1
ATOM 1566 C C . VAL A 1 202 ? 1.398 1.478 -7.078 1.00 98.25 202 VAL A C 1
ATOM 1568 O O . VAL A 1 202 ? 1.007 1.100 -8.183 1.00 98.25 202 VAL A O 1
ATOM 1571 N N . PHE A 1 203 ? 2.614 1.230 -6.614 1.00 98.44 203 PHE A N 1
ATOM 1572 C CA . PHE A 1 203 ? 3.696 0.626 -7.369 1.00 98.44 203 PHE A CA 1
ATOM 1573 C C . PHE A 1 203 ? 4.170 -0.661 -6.711 1.00 98.44 203 PHE A C 1
ATOM 1575 O O . PHE A 1 203 ? 4.315 -0.738 -5.493 1.00 98.44 203 PHE A O 1
ATOM 1582 N N . VAL A 1 204 ? 4.474 -1.665 -7.526 1.00 97.69 204 VAL A N 1
ATOM 1583 C CA . VAL A 1 204 ? 5.115 -2.915 -7.097 1.00 97.69 204 VAL A CA 1
ATOM 1584 C C . VAL A 1 204 ? 6.196 -3.307 -8.095 1.00 97.69 204 VAL A C 1
ATOM 1586 O O . VAL A 1 204 ? 6.213 -2.830 -9.230 1.00 97.69 204 VAL A O 1
ATOM 1589 N N . ARG A 1 205 ? 7.093 -4.212 -7.696 1.00 96.88 205 ARG A N 1
ATOM 1590 C CA . ARG A 1 205 ? 8.034 -4.831 -8.631 1.00 96.88 205 ARG A CA 1
ATOM 1591 C C . ARG A 1 205 ? 7.500 -6.197 -9.039 1.00 96.88 205 ARG A C 1
ATOM 1593 O O . ARG A 1 205 ? 7.378 -7.088 -8.201 1.00 96.88 205 ARG A O 1
ATOM 1600 N N . GLY A 1 206 ? 7.236 -6.383 -10.325 1.00 96.31 206 GLY A N 1
ATOM 1601 C CA . GLY A 1 206 ? 6.856 -7.682 -10.869 1.00 96.31 206 GLY A CA 1
ATOM 1602 C C . GLY A 1 206 ? 7.967 -8.726 -10.724 1.00 96.31 206 GLY A C 1
ATOM 1603 O O . GLY A 1 206 ? 9.143 -8.400 -10.559 1.00 96.31 206 GLY A O 1
ATOM 1604 N N . ASN A 1 207 ? 7.613 -10.007 -10.824 1.00 95.19 207 ASN A N 1
ATOM 1605 C CA . ASN A 1 207 ? 8.598 -11.102 -10.799 1.00 95.19 207 ASN A CA 1
ATOM 1606 C C . ASN A 1 207 ? 9.565 -11.088 -12.005 1.00 95.19 207 ASN A C 1
ATOM 1608 O O . ASN A 1 207 ? 10.593 -11.759 -11.984 1.00 95.19 207 ASN A O 1
ATOM 1612 N N . ASP A 1 208 ? 9.244 -10.319 -13.045 1.00 97.19 208 ASP A N 1
ATOM 1613 C CA . ASP A 1 208 ? 10.091 -10.003 -14.202 1.00 97.19 208 ASP A CA 1
ATOM 1614 C C . ASP A 1 208 ? 11.034 -8.804 -13.955 1.00 97.19 208 ASP A C 1
ATOM 1616 O O . ASP A 1 208 ? 11.742 -8.379 -14.865 1.00 97.19 208 ASP A O 1
ATOM 1620 N N . ASN A 1 209 ? 11.060 -8.274 -12.728 1.00 96.50 209 ASN A N 1
ATOM 1621 C CA . ASN A 1 209 ? 11.784 -7.077 -12.302 1.00 96.50 209 ASN A CA 1
ATOM 1622 C C . ASN A 1 209 ? 11.294 -5.756 -12.916 1.00 96.50 209 ASN A C 1
ATOM 1624 O O . ASN A 1 209 ? 11.967 -4.741 -12.763 1.00 96.50 209 ASN A O 1
ATOM 1628 N N . ASN A 1 210 ? 10.131 -5.708 -13.562 1.00 97.88 210 ASN A N 1
ATOM 1629 C CA . ASN A 1 210 ? 9.580 -4.440 -14.038 1.00 97.88 210 ASN A CA 1
ATOM 1630 C C . ASN A 1 210 ? 8.774 -3.722 -12.948 1.00 97.88 210 ASN A C 1
ATOM 1632 O O . ASN A 1 210 ? 8.221 -4.352 -12.042 1.00 97.88 210 ASN A O 1
ATOM 1636 N N . LEU A 1 211 ? 8.692 -2.396 -13.044 1.00 98.31 211 LEU A N 1
ATOM 1637 C CA . LEU A 1 211 ? 7.758 -1.581 -12.280 1.00 98.31 211 LEU A CA 1
ATOM 1638 C C . LEU A 1 211 ? 6.349 -1.819 -12.823 1.00 98.31 211 LEU A C 1
ATOM 1640 O O . LEU A 1 211 ? 6.091 -1.590 -14.005 1.00 98.31 211 LEU A O 1
ATOM 1644 N N . TYR A 1 212 ? 5.447 -2.246 -11.946 1.00 98.56 212 TYR A N 1
ATOM 1645 C CA . TYR A 1 212 ? 4.022 -2.281 -12.235 1.00 98.56 212 TYR A CA 1
ATOM 1646 C C . TYR A 1 212 ? 3.290 -1.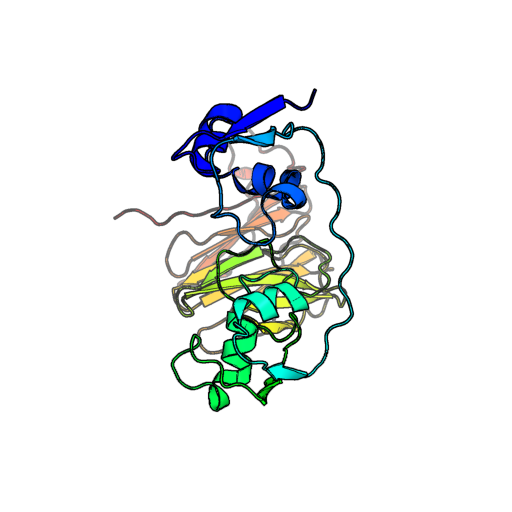242 -11.407 1.00 98.56 212 TYR A C 1
ATOM 1648 O O . TYR A 1 212 ? 3.590 -1.052 -10.228 1.00 98.56 212 TYR A O 1
ATOM 1656 N N . HIS A 1 213 ? 2.316 -0.599 -12.034 1.00 97.94 213 HIS A N 1
ATOM 1657 C CA . HIS A 1 213 ? 1.560 0.517 -11.483 1.00 97.94 213 HIS A CA 1
ATOM 1658 C C . HIS A 1 213 ? 0.065 0.249 -11.605 1.00 97.94 213 HIS A C 1
ATOM 1660 O O . HIS A 1 213 ? -0.400 -0.259 -12.622 1.00 97.94 213 HIS A O 1
ATOM 1666 N N . ILE A 1 214 ? -0.680 0.572 -10.557 1.00 97.88 214 ILE A N 1
ATOM 1667 C CA . ILE A 1 214 ? -2.140 0.614 -10.551 1.00 97.88 214 ILE A CA 1
ATOM 1668 C C . ILE A 1 214 ? -2.561 1.901 -9.844 1.00 97.88 214 ILE A C 1
ATOM 1670 O O . ILE A 1 214 ? -1.905 2.327 -8.891 1.00 97.88 214 ILE A O 1
ATOM 1674 N N . TYR A 1 215 ? -3.640 2.539 -10.291 1.00 95.19 215 TYR A N 1
ATOM 1675 C CA . TYR A 1 215 ? -4.047 3.820 -9.721 1.00 95.19 215 TYR A CA 1
ATOM 1676 C C . TYR A 1 215 ? -5.554 3.998 -9.616 1.00 95.19 215 TYR A C 1
ATOM 1678 O O . TYR A 1 215 ? -6.335 3.472 -10.411 1.00 95.19 215 TYR A O 1
ATOM 1686 N N . TRP A 1 216 ? -5.950 4.788 -8.624 1.00 90.50 216 TRP A N 1
ATOM 1687 C CA . TRP A 1 216 ? -7.301 5.291 -8.445 1.00 90.50 216 TRP A CA 1
ATOM 1688 C C . TRP A 1 216 ? -7.457 6.625 -9.182 1.00 90.50 216 TRP A C 1
ATOM 1690 O O . TRP A 1 216 ? -6.794 7.615 -8.866 1.00 90.50 216 TRP A O 1
ATOM 1700 N N . GLY A 1 217 ? -8.363 6.668 -10.160 1.00 77.62 217 GLY A N 1
ATOM 1701 C CA . GLY A 1 217 ? -8.614 7.842 -11.004 1.00 77.62 217 GLY A CA 1
ATOM 1702 C C . GLY A 1 217 ? -9.755 8.753 -10.539 1.00 77.62 217 GLY A C 1
ATOM 1703 O O . GLY A 1 217 ? -10.314 9.477 -11.357 1.00 77.62 217 GLY A O 1
ATOM 1704 N N . GLY A 1 218 ? -10.168 8.675 -9.272 1.00 72.88 218 GLY A N 1
ATOM 1705 C CA . GLY A 1 218 ? -11.270 9.465 -8.706 1.00 72.88 218 GLY A CA 1
ATOM 1706 C C . GLY A 1 218 ? -12.619 8.738 -8.668 1.00 72.88 218 GLY A C 1
ATOM 1707 O O . GLY A 1 218 ? -13.413 8.984 -7.764 1.00 72.88 218 GLY A O 1
ATOM 1708 N N . THR A 1 219 ? -12.871 7.817 -9.600 1.00 76.38 219 THR A N 1
ATOM 1709 C CA . THR A 1 219 ? -14.124 7.035 -9.671 1.00 76.38 219 THR A CA 1
ATOM 1710 C C . THR A 1 219 ? -13.916 5.524 -9.619 1.00 76.38 219 THR A C 1
ATOM 1712 O O . THR A 1 219 ? -14.883 4.779 -9.466 1.00 76.38 219 THR A O 1
ATOM 1715 N N . GLY A 1 220 ? -12.674 5.060 -9.754 1.00 80.31 220 GLY A N 1
ATOM 1716 C CA . GLY A 1 220 ? -12.349 3.644 -9.834 1.00 80.31 220 GLY A CA 1
ATOM 1717 C C . GLY A 1 220 ? -10.852 3.389 -9.961 1.00 80.31 220 GLY A C 1
ATOM 1718 O O . GLY A 1 220 ? -10.076 4.294 -10.286 1.00 80.31 220 GLY A O 1
ATOM 1719 N N . TRP A 1 221 ? -10.478 2.134 -9.720 1.00 88.50 221 TRP A N 1
ATOM 1720 C CA . TRP A 1 221 ? -9.147 1.611 -10.003 1.00 88.50 221 TRP A CA 1
ATOM 1721 C C . TRP A 1 221 ? -8.995 1.314 -11.494 1.00 88.50 221 TRP A C 1
ATOM 1723 O O . TRP A 1 221 ? -9.854 0.671 -12.100 1.00 88.50 221 TRP A O 1
ATOM 1733 N N . TYR A 1 222 ? -7.890 1.771 -12.068 1.00 91.69 222 TYR A N 1
ATOM 1734 C CA . TYR A 1 222 ? -7.447 1.385 -13.401 1.00 91.69 222 TYR A CA 1
ATOM 1735 C C . TYR A 1 222 ? -6.726 0.034 -13.355 1.00 91.69 222 TYR A C 1
ATOM 1737 O O . TYR A 1 222 ? -6.451 -0.501 -12.284 1.00 91.69 222 TYR A O 1
ATOM 1745 N N . GLY A 1 223 ? -6.477 -0.557 -14.524 1.00 88.44 223 GLY A N 1
ATOM 1746 C CA . GLY A 1 223 ? -5.751 -1.822 -14.626 1.00 88.44 223 GLY A CA 1
ATOM 1747 C C . GLY A 1 223 ? -4.259 -1.678 -14.314 1.00 88.44 223 GLY A C 1
ATOM 1748 O O . GLY A 1 223 ? -3.726 -0.574 -14.269 1.00 88.44 223 GLY A O 1
ATOM 1749 N N . TRP A 1 224 ? -3.586 -2.815 -14.133 1.00 96.62 224 TRP A N 1
ATOM 1750 C CA . TRP A 1 224 ? -2.136 -2.866 -13.956 1.00 96.62 224 TRP A CA 1
ATOM 1751 C C . TRP A 1 224 ? -1.395 -2.480 -15.243 1.00 96.62 224 TRP A C 1
ATOM 1753 O O . TRP A 1 224 ? -1.597 -3.098 -16.290 1.00 96.62 224 TRP A O 1
ATOM 1763 N N . GLU A 1 225 ? -0.486 -1.518 -15.135 1.00 98.12 225 GLU A N 1
ATOM 1764 C CA . GLU A 1 225 ? 0.389 -1.028 -16.200 1.00 98.12 225 GLU A CA 1
ATOM 1765 C C . GLU A 1 225 ? 1.834 -1.480 -15.952 1.00 98.12 225 GLU A C 1
ATOM 1767 O O . GLU A 1 225 ? 2.264 -1.570 -14.803 1.00 98.12 225 GLU A O 1
ATOM 1772 N N . ASN A 1 226 ? 2.583 -1.782 -17.017 1.00 98.12 226 ASN A N 1
ATOM 1773 C CA . ASN A 1 226 ? 4.005 -2.134 -16.951 1.00 98.12 226 ASN A CA 1
ATOM 1774 C C . ASN A 1 226 ? 4.846 -0.961 -17.470 1.00 98.12 226 ASN A C 1
ATOM 1776 O O . ASN A 1 226 ? 4.699 -0.572 -18.628 1.00 98.12 226 ASN A O 1
ATOM 1780 N N . HIS A 1 227 ? 5.762 -0.471 -16.635 1.00 98.12 227 HIS A N 1
ATOM 1781 C CA . HIS A 1 227 ? 6.646 0.663 -16.929 1.00 98.12 227 HIS A CA 1
ATOM 1782 C C . HIS A 1 227 ? 8.131 0.275 -17.024 1.00 98.12 227 HIS A C 1
ATOM 1784 O O . HIS A 1 227 ? 9.004 1.139 -17.050 1.00 98.12 227 HIS A O 1
ATOM 1790 N N . GLY A 1 228 ? 8.457 -1.019 -17.094 1.00 97.00 228 GLY A N 1
ATOM 1791 C CA . GLY A 1 228 ? 9.828 -1.502 -17.292 1.00 97.00 228 GLY A CA 1
ATOM 1792 C C . GLY A 1 228 ? 10.768 -1.235 -16.107 1.00 97.00 228 GLY A C 1
ATOM 1793 O O . GLY A 1 228 ? 10.343 -1.205 -14.956 1.00 97.00 228 GLY A O 1
ATOM 1794 N N . GLY A 1 229 ? 12.064 -1.052 -16.383 1.00 95.00 229 GLY A N 1
ATOM 1795 C CA . GLY A 1 229 ? 13.056 -0.536 -15.423 1.00 95.00 229 GLY A CA 1
ATOM 1796 C C . GLY A 1 229 ? 14.083 -1.540 -14.885 1.00 95.00 229 GLY A C 1
ATOM 1797 O O . GLY A 1 229 ? 15.188 -1.134 -14.536 1.00 95.00 229 GLY A O 1
ATOM 1798 N N . GLY A 1 230 ? 13.783 -2.844 -14.841 1.00 95.56 230 GLY A N 1
ATOM 1799 C CA . GLY A 1 230 ? 14.751 -3.859 -14.385 1.00 95.56 230 GLY A CA 1
ATOM 1800 C C . GLY A 1 230 ? 15.214 -3.679 -12.927 1.00 95.56 230 GLY A C 1
ATOM 1801 O O . GLY A 1 230 ? 16.410 -3.706 -12.626 1.00 95.56 230 GLY A O 1
ATOM 1802 N N . LEU A 1 231 ? 14.258 -3.488 -12.021 1.00 95.81 231 LEU A N 1
ATOM 1803 C CA . LEU A 1 231 ? 14.434 -3.174 -10.608 1.00 95.81 231 LEU A CA 1
ATOM 1804 C C . LEU A 1 231 ? 15.048 -4.341 -9.810 1.00 95.81 231 LEU A C 1
ATOM 1806 O O . LEU A 1 231 ? 14.630 -5.494 -9.884 1.00 95.81 231 LEU A O 1
ATOM 1810 N N . GLN A 1 232 ? 15.986 -4.023 -8.927 1.00 93.50 232 GLN A N 1
ATOM 1811 C CA . GLN A 1 232 ? 16.634 -4.928 -7.969 1.00 93.50 232 GLN A CA 1
ATOM 1812 C C . GLN A 1 232 ? 16.234 -4.647 -6.512 1.00 93.50 232 GLN A C 1
ATOM 1814 O O . GLN A 1 232 ? 16.792 -5.247 -5.590 1.00 93.50 232 GLN A O 1
ATOM 1819 N N . SER A 1 233 ? 15.287 -3.737 -6.296 1.00 93.12 233 SER A N 1
ATOM 1820 C CA . SER A 1 233 ? 14.677 -3.414 -5.003 1.00 93.12 233 SER A CA 1
ATOM 1821 C C . SER A 1 233 ? 13.170 -3.224 -5.165 1.00 93.12 233 SER A C 1
ATOM 1823 O O . SER A 1 233 ? 12.672 -3.134 -6.289 1.00 93.12 233 SER A O 1
ATOM 1825 N N . SER A 1 234 ? 12.446 -3.098 -4.050 1.00 93.94 234 SER A N 1
ATOM 1826 C CA . SER A 1 234 ? 11.134 -2.450 -4.103 1.00 93.94 234 SER A CA 1
ATOM 1827 C C . SER A 1 234 ? 11.257 -1.018 -4.624 1.00 93.94 234 SER A C 1
ATOM 1829 O O . SER A 1 234 ? 12.301 -0.391 -4.393 1.00 93.94 234 SER A O 1
ATOM 1831 N N . PRO A 1 235 ? 10.236 -0.514 -5.340 1.00 96.75 235 PRO A N 1
ATOM 1832 C CA . PRO A 1 235 ? 10.180 0.895 -5.685 1.00 96.75 235 PRO A CA 1
ATOM 1833 C C . PRO A 1 235 ? 9.978 1.742 -4.424 1.00 96.75 235 PRO A C 1
ATOM 1835 O O . PRO A 1 235 ? 9.471 1.264 -3.411 1.00 96.75 235 PRO A O 1
ATOM 1838 N N . THR A 1 236 ? 10.355 3.009 -4.507 1.00 97.00 236 THR A N 1
ATOM 1839 C CA . THR A 1 236 ? 9.929 4.074 -3.595 1.00 97.00 236 THR A CA 1
ATOM 1840 C C . THR A 1 236 ? 9.445 5.244 -4.444 1.00 97.00 236 THR A C 1
ATOM 1842 O O . THR A 1 236 ? 9.951 5.440 -5.549 1.00 97.00 236 THR A O 1
ATOM 1845 N N . VAL A 1 237 ? 8.450 5.989 -3.975 1.00 97.62 237 VAL A N 1
ATOM 1846 C CA . VAL A 1 237 ? 7.826 7.065 -4.750 1.00 97.62 237 VAL A CA 1
ATOM 1847 C C . VAL A 1 237 ? 7.566 8.280 -3.868 1.00 97.62 237 VAL A C 1
ATOM 1849 O O . VAL A 1 237 ? 7.225 8.140 -2.695 1.00 97.62 237 VAL A O 1
ATOM 1852 N N . CYS A 1 238 ? 7.705 9.475 -4.434 1.00 95.25 238 CYS A N 1
ATOM 1853 C CA . CYS A 1 238 ? 7.227 10.711 -3.828 1.00 95.25 238 CYS A CA 1
ATOM 1854 C C . CYS A 1 238 ? 6.431 11.560 -4.833 1.00 95.25 238 CYS A C 1
ATOM 1856 O O . CYS A 1 238 ? 6.508 11.364 -6.045 1.00 95.25 238 CYS A O 1
ATOM 1858 N N . SER A 1 239 ? 5.647 12.500 -4.303 1.00 91.75 239 SER A N 1
ATOM 1859 C CA . SER A 1 239 ? 4.916 13.518 -5.066 1.00 91.75 239 SER A CA 1
ATOM 1860 C C . SER A 1 239 ? 5.150 14.867 -4.394 1.00 91.75 239 SER A C 1
ATOM 1862 O O . SER A 1 239 ? 4.725 15.077 -3.256 1.00 91.75 239 SER A O 1
ATOM 1864 N N . TRP A 1 240 ? 5.911 15.753 -5.035 1.00 82.94 240 TRP A N 1
ATOM 1865 C CA . TRP A 1 240 ? 6.296 17.054 -4.465 1.00 82.94 240 TRP A CA 1
ATOM 1866 C C . TRP A 1 240 ? 5.511 18.231 -5.053 1.00 82.94 240 TRP A C 1
ATOM 1868 O O . TRP A 1 240 ? 5.602 19.345 -4.541 1.00 82.94 240 TRP A O 1
ATOM 1878 N N . SER A 1 241 ? 4.728 17.999 -6.103 1.00 79.62 241 SER A N 1
ATOM 1879 C CA . SER A 1 241 ? 3.815 18.981 -6.681 1.00 79.62 241 SER A CA 1
ATOM 1880 C C . SER A 1 241 ? 2.577 18.294 -7.240 1.00 79.62 241 SER A C 1
ATOM 1882 O O . SER A 1 241 ? 2.556 17.079 -7.449 1.00 79.62 241 SER A O 1
ATOM 1884 N N . GLN A 1 242 ? 1.527 19.085 -7.456 1.00 74.06 242 GLN A N 1
ATOM 1885 C CA . GLN A 1 242 ? 0.287 18.576 -8.018 1.00 74.06 242 GLN A CA 1
ATOM 1886 C C . GLN A 1 242 ? 0.555 17.919 -9.378 1.00 74.06 242 GLN A C 1
ATOM 1888 O O . GLN A 1 242 ? 1.233 18.496 -10.229 1.00 74.06 242 GLN A O 1
ATOM 1893 N N . ALA A 1 243 ? 0.010 16.720 -9.573 1.00 80.50 243 ALA A N 1
ATOM 1894 C CA . ALA A 1 243 ? 0.185 15.920 -10.775 1.00 80.50 243 ALA A CA 1
ATOM 1895 C C . ALA A 1 243 ? 1.653 15.598 -11.136 1.00 80.50 243 ALA A C 1
ATOM 1897 O O . ALA A 1 243 ? 2.011 15.574 -12.317 1.00 80.50 243 ALA A O 1
ATOM 1898 N N . ARG A 1 244 ? 2.488 15.308 -10.130 1.00 90.19 244 ARG A N 1
ATOM 1899 C CA . ARG A 1 244 ? 3.876 14.856 -10.300 1.00 90.19 244 ARG A CA 1
ATOM 1900 C C . ARG A 1 244 ? 4.162 13.606 -9.473 1.00 90.19 244 ARG A C 1
ATOM 1902 O O . ARG A 1 244 ? 3.781 13.531 -8.312 1.00 90.19 244 ARG A O 1
ATOM 1909 N N . LEU A 1 245 ? 4.870 12.646 -10.058 1.00 96.25 245 LEU A N 1
ATOM 1910 C CA . LEU A 1 245 ? 5.401 11.468 -9.371 1.00 96.25 245 LEU A CA 1
ATOM 1911 C C . LEU A 1 245 ? 6.873 11.319 -9.709 1.00 96.25 245 LEU A C 1
ATOM 1913 O O . LEU A 1 245 ? 7.217 11.409 -10.881 1.00 96.25 245 LEU A O 1
ATOM 1917 N N . ASP A 1 246 ? 7.702 11.005 -8.723 1.00 97.12 246 ASP A N 1
ATOM 1918 C CA . ASP A 1 246 ? 9.107 10.653 -8.920 1.00 97.12 246 ASP A CA 1
ATOM 1919 C C . ASP A 1 246 ? 9.368 9.308 -8.225 1.00 97.12 246 ASP A C 1
ATOM 1921 O O . ASP A 1 246 ? 9.159 9.158 -7.016 1.00 97.12 246 ASP A O 1
ATOM 1925 N N . ILE A 1 247 ? 9.745 8.301 -9.015 1.00 98.00 247 ILE A N 1
ATOM 1926 C CA . ILE A 1 247 ? 9.891 6.904 -8.605 1.00 98.00 247 ILE A CA 1
ATOM 1927 C C . ILE A 1 247 ? 11.369 6.542 -8.656 1.00 98.00 247 ILE A C 1
ATOM 1929 O O . ILE A 1 247 ? 12.030 6.702 -9.681 1.00 98.00 247 ILE A O 1
ATOM 1933 N N . PHE A 1 248 ? 11.872 5.968 -7.569 1.00 96.25 248 PHE A N 1
ATOM 1934 C CA . PHE A 1 248 ? 13.252 5.519 -7.454 1.00 96.25 248 PHE A CA 1
ATOM 1935 C C . PHE A 1 248 ? 13.316 4.031 -7.138 1.00 96.25 248 PHE A C 1
ATOM 1937 O O . PHE A 1 248 ? 12.479 3.474 -6.424 1.00 96.25 248 PHE A O 1
ATOM 1944 N N . ALA A 1 249 ? 14.358 3.381 -7.635 1.00 95.19 249 ALA A N 1
ATOM 1945 C CA . ALA A 1 249 ? 14.680 2.007 -7.291 1.00 95.19 249 ALA A CA 1
ATOM 1946 C C . ALA A 1 249 ? 16.176 1.754 -7.473 1.00 95.19 249 ALA A C 1
ATOM 1948 O O . ALA A 1 249 ? 16.908 2.553 -8.056 1.00 95.19 249 ALA A O 1
ATOM 1949 N N . ARG A 1 250 ? 16.643 0.605 -6.995 1.00 93.69 250 ARG A N 1
ATOM 1950 C CA . ARG A 1 250 ? 17.943 0.079 -7.397 1.00 93.69 250 ARG A CA 1
ATOM 1951 C C . ARG A 1 250 ? 17.807 -0.629 -8.745 1.00 93.69 250 ARG A C 1
ATOM 1953 O O . ARG A 1 250 ? 16.921 -1.465 -8.887 1.00 93.69 250 ARG A O 1
ATOM 1960 N N . GLY A 1 251 ? 18.677 -0.338 -9.705 1.00 92.38 251 GLY A N 1
ATOM 1961 C CA . GLY A 1 251 ? 18.731 -0.997 -11.013 1.00 92.38 251 GLY A CA 1
ATOM 1962 C C . GLY A 1 251 ? 19.614 -2.249 -11.037 1.00 92.38 251 GLY A C 1
ATOM 1963 O O . GLY A 1 251 ? 20.271 -2.592 -10.051 1.00 92.38 251 GLY A O 1
ATOM 1964 N N . GLY A 1 252 ? 19.645 -2.932 -12.187 1.00 88.94 252 GLY A N 1
ATOM 1965 C CA . GLY A 1 252 ? 20.404 -4.175 -12.416 1.00 88.94 252 GLY A CA 1
ATOM 1966 C C . GLY A 1 252 ? 21.905 -4.098 -12.107 1.00 88.94 252 GLY A C 1
ATOM 1967 O O . GLY A 1 252 ? 22.503 -5.104 -11.732 1.00 88.94 252 GLY A O 1
ATOM 1968 N N . SER A 1 253 ? 22.498 -2.908 -12.199 1.00 85.62 253 SER A N 1
ATOM 1969 C CA . SER A 1 253 ? 23.918 -2.662 -11.912 1.00 85.62 253 SER A CA 1
ATOM 1970 C C . SER A 1 253 ? 24.162 -2.159 -10.485 1.00 85.62 253 SER A C 1
ATOM 1972 O O . SER A 1 253 ? 25.219 -1.601 -10.203 1.00 85.62 253 SER A O 1
ATOM 1974 N N . ASN A 1 254 ? 23.185 -2.318 -9.582 1.00 85.44 254 ASN A N 1
ATOM 1975 C CA . ASN A 1 254 ? 23.174 -1.705 -8.248 1.00 85.44 254 ASN A CA 1
ATOM 1976 C C . ASN A 1 254 ? 23.319 -0.170 -8.276 1.00 85.44 254 ASN A C 1
ATOM 1978 O O . ASN A 1 254 ? 23.834 0.438 -7.339 1.00 85.44 254 ASN A O 1
ATOM 1982 N N . ASN A 1 255 ? 22.866 0.457 -9.357 1.00 86.81 255 ASN A N 1
ATOM 1983 C CA . ASN A 1 255 ? 22.782 1.899 -9.541 1.00 86.81 255 ASN A CA 1
ATOM 1984 C C . ASN A 1 255 ? 21.429 2.436 -9.041 1.00 86.81 255 ASN A C 1
ATOM 1986 O O . ASN A 1 255 ? 20.454 1.688 -8.971 1.00 86.81 255 ASN A O 1
ATOM 1990 N N . LEU A 1 256 ? 21.358 3.721 -8.686 1.00 90.88 256 LEU A N 1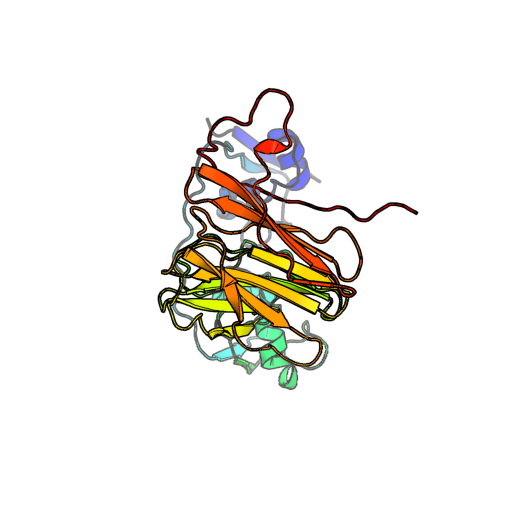
ATOM 1991 C CA . LEU A 1 256 ? 20.085 4.395 -8.419 1.00 90.88 256 LEU A CA 1
ATOM 1992 C C . LEU A 1 256 ? 19.434 4.731 -9.760 1.00 90.88 256 LEU A C 1
ATOM 1994 O O . LEU A 1 256 ? 19.996 5.510 -10.524 1.00 90.88 256 LEU A O 1
ATOM 1998 N N . ILE A 1 257 ? 18.274 4.145 -10.033 1.00 93.69 257 ILE A N 1
ATOM 1999 C CA . ILE A 1 257 ? 17.478 4.449 -11.223 1.00 93.69 257 ILE A CA 1
ATOM 2000 C C . ILE A 1 257 ? 16.250 5.264 -10.834 1.00 93.69 257 ILE A C 1
ATOM 2002 O O . ILE A 1 257 ? 15.695 5.079 -9.747 1.00 93.69 257 ILE A O 1
ATOM 2006 N N . HIS A 1 258 ? 15.848 6.160 -11.726 1.00 95.69 258 HIS A N 1
ATOM 2007 C CA . HIS A 1 258 ? 14.743 7.088 -11.533 1.00 95.69 258 HIS A CA 1
ATOM 2008 C C . HIS A 1 258 ? 13.849 7.123 -12.777 1.00 95.69 258 HIS A C 1
ATOM 2010 O O . HIS A 1 258 ? 14.338 7.032 -13.902 1.00 95.69 258 HIS A O 1
ATOM 2016 N N . CYS A 1 259 ? 12.542 7.235 -12.583 1.00 97.56 259 CYS A N 1
ATOM 2017 C CA . CYS A 1 259 ? 11.602 7.656 -13.614 1.00 97.56 259 CYS A CA 1
ATOM 2018 C C . CYS A 1 259 ? 10.513 8.512 -12.970 1.00 97.56 259 CYS A C 1
ATOM 2020 O O . CYS A 1 259 ? 10.312 8.468 -11.756 1.00 97.56 259 CYS A O 1
ATOM 2022 N N . TRP A 1 260 ? 9.798 9.285 -13.774 1.00 97.25 260 TRP A N 1
ATOM 2023 C CA . TRP A 1 260 ? 8.765 10.177 -13.275 1.00 97.25 260 TRP A CA 1
ATOM 2024 C C . TRP A 1 260 ? 7.528 10.154 -14.161 1.00 97.25 260 TRP A C 1
ATOM 2026 O O . TRP A 1 260 ? 7.555 9.711 -15.312 1.00 97.25 260 TRP A O 1
ATOM 2036 N N . TRP A 1 261 ? 6.440 10.675 -13.610 1.00 96.62 261 TRP A N 1
ATOM 2037 C CA . TRP A 1 261 ? 5.237 11.006 -14.355 1.00 96.62 261 TRP A CA 1
ATOM 2038 C C . TRP A 1 261 ? 4.856 12.449 -14.076 1.00 96.62 261 TRP A C 1
ATOM 2040 O O . TRP A 1 261 ? 4.888 12.889 -12.926 1.00 96.62 261 TRP A O 1
ATOM 2050 N N . ASP A 1 262 ? 4.445 13.172 -15.109 1.00 91.31 262 ASP A N 1
ATOM 2051 C CA . ASP A 1 262 ? 3.750 14.440 -14.936 1.00 91.31 262 ASP A CA 1
ATOM 2052 C C . ASP A 1 262 ? 2.596 14.597 -15.930 1.00 91.31 262 ASP A C 1
ATOM 2054 O O . ASP A 1 262 ? 2.569 13.969 -16.991 1.00 91.31 262 ASP A O 1
ATOM 2058 N N . ALA A 1 263 ? 1.628 15.450 -15.595 1.00 82.88 263 ALA A N 1
ATOM 2059 C CA . ALA A 1 263 ? 0.447 15.656 -16.435 1.00 82.88 263 ALA A CA 1
ATOM 2060 C C . ALA A 1 263 ? 0.750 16.216 -17.837 1.00 82.88 263 ALA A C 1
ATOM 2062 O O . ALA A 1 263 ? -0.103 16.122 -18.719 1.00 82.88 263 ALA A O 1
ATOM 2063 N N . SER A 1 264 ? 1.921 16.825 -18.050 1.00 88.81 264 SER A N 1
ATOM 2064 C CA . SER A 1 264 ? 2.267 17.465 -19.322 1.00 88.81 264 SER A CA 1
ATOM 2065 C C . SER A 1 264 ? 2.949 16.512 -20.305 1.00 88.81 264 SER A C 1
ATOM 2067 O O . SER A 1 264 ? 2.740 16.631 -21.513 1.00 88.81 264 SER A O 1
ATOM 2069 N N . GLY A 1 265 ? 3.741 15.568 -19.791 1.00 88.62 265 GLY A N 1
ATOM 2070 C CA . GLY A 1 265 ? 4.575 14.661 -20.574 1.00 88.62 265 GLY A CA 1
ATOM 2071 C C . GLY A 1 265 ? 4.249 13.179 -20.402 1.00 88.62 265 GLY A C 1
ATOM 2072 O O . GLY A 1 265 ? 4.728 12.367 -21.191 1.00 88.62 265 GLY A O 1
ATOM 2073 N N . GLY A 1 266 ? 3.425 12.809 -19.420 1.00 94.25 266 GLY A N 1
ATOM 2074 C CA . GLY A 1 266 ? 3.194 11.413 -19.067 1.00 94.25 266 GLY A CA 1
ATOM 2075 C C . GLY A 1 266 ? 4.430 10.771 -18.432 1.00 94.25 266 GLY A C 1
ATOM 2076 O O . GLY A 1 266 ? 5.199 11.431 -17.736 1.00 94.25 266 GLY A O 1
ATOM 2077 N N . TRP A 1 267 ? 4.597 9.468 -18.656 1.00 96.88 267 TRP A N 1
ATOM 2078 C CA . TRP A 1 267 ? 5.710 8.683 -18.121 1.00 96.88 267 TRP A CA 1
ATOM 2079 C C . TRP A 1 267 ? 7.026 8.974 -18.848 1.00 96.88 267 TRP A C 1
ATOM 2081 O O . TRP A 1 267 ? 7.100 8.921 -20.079 1.00 96.88 267 TRP A O 1
ATOM 2091 N N . SER A 1 268 ? 8.083 9.225 -18.080 1.00 97.75 268 SER A N 1
ATOM 2092 C CA . SER A 1 268 ? 9.440 9.362 -18.596 1.00 97.75 268 SER A CA 1
ATOM 2093 C C . SER A 1 268 ? 10.057 8.009 -18.965 1.00 97.75 268 SER A C 1
ATOM 2095 O O . SER A 1 268 ? 9.572 6.940 -18.595 1.00 97.75 268 SER A O 1
ATOM 2097 N N . GLN A 1 269 ? 11.193 8.052 -19.664 1.00 96.75 269 GLN A N 1
ATOM 2098 C CA . GLN A 1 269 ? 12.107 6.908 -19.686 1.00 96.75 269 GLN A CA 1
ATOM 2099 C C . GLN A 1 269 ? 12.824 6.785 -18.332 1.00 96.75 269 GLN A C 1
ATOM 2101 O O . GLN A 1 269 ? 12.921 7.763 -17.587 1.00 96.75 269 GLN A O 1
ATOM 2106 N N . TRP A 1 270 ? 13.349 5.594 -18.035 1.00 96.38 270 TRP A N 1
ATOM 2107 C CA . TRP A 1 270 ? 14.227 5.394 -16.882 1.00 96.38 270 TRP A CA 1
ATOM 2108 C C . TRP A 1 270 ? 15.586 6.046 -17.113 1.00 96.38 270 TRP A C 1
ATOM 2110 O O . TRP A 1 270 ? 16.192 5.876 -18.173 1.00 96.38 270 TRP A O 1
ATOM 2120 N N . GLU A 1 271 ? 16.091 6.721 -16.089 1.00 93.88 271 GLU A N 1
ATOM 2121 C CA . GLU A 1 271 ? 17.422 7.311 -16.066 1.00 93.88 271 GLU A CA 1
ATOM 2122 C C . GLU A 1 271 ? 18.283 6.732 -14.941 1.00 93.88 271 GLU A C 1
ATOM 2124 O O . GLU A 1 271 ? 17.795 6.321 -13.887 1.00 93.88 271 GLU A O 1
ATOM 2129 N N . ASP A 1 272 ? 19.590 6.676 -15.195 1.00 90.56 272 ASP A N 1
ATOM 2130 C CA . ASP A 1 272 ? 20.595 6.314 -14.203 1.00 90.56 272 ASP A CA 1
ATOM 2131 C C . ASP A 1 272 ? 21.073 7.578 -13.492 1.00 90.56 272 ASP A C 1
ATOM 2133 O O . ASP A 1 272 ? 21.712 8.432 -14.102 1.00 90.56 272 ASP A O 1
ATOM 2137 N N . MET A 1 273 ? 20.798 7.674 -12.195 1.00 85.75 273 MET A N 1
ATOM 2138 C CA . MET A 1 273 ? 21.148 8.834 -11.380 1.00 85.75 273 MET A CA 1
ATOM 2139 C C . MET A 1 273 ? 22.602 8.807 -10.901 1.00 85.75 273 MET A C 1
ATOM 2141 O O . MET A 1 273 ? 23.107 9.814 -10.406 1.00 85.75 273 MET A O 1
ATOM 2145 N N . THR A 1 274 ? 23.322 7.690 -11.041 1.00 74.44 274 THR A N 1
ATOM 2146 C CA . THR A 1 274 ? 24.699 7.563 -10.527 1.00 74.44 274 THR A CA 1
ATOM 2147 C C . THR A 1 274 ? 25.715 8.411 -11.287 1.00 74.44 274 THR A C 1
ATOM 2149 O O . THR A 1 274 ? 26.754 8.766 -10.726 1.00 74.44 274 THR A O 1
ATOM 2152 N N . ASN A 1 275 ? 25.398 8.799 -12.525 1.00 67.06 275 ASN A N 1
ATOM 2153 C CA . ASN A 1 275 ? 26.223 9.682 -13.349 1.00 67.06 275 ASN A CA 1
ATOM 2154 C C . ASN A 1 275 ? 26.094 11.174 -12.973 1.00 67.06 275 ASN A C 1
ATOM 2156 O O . ASN A 1 275 ? 26.898 11.981 -13.437 1.00 67.06 275 ASN A O 1
ATOM 2160 N N . THR A 1 276 ? 25.126 11.542 -12.124 1.00 66.19 276 THR A N 1
ATOM 2161 C CA . THR A 1 276 ? 24.864 12.942 -11.741 1.00 66.19 276 THR A CA 1
ATOM 2162 C C . THR A 1 276 ? 25.583 13.375 -10.457 1.00 66.19 276 THR A C 1
ATOM 2164 O O . THR A 1 276 ? 25.658 14.569 -10.169 1.00 66.19 276 THR A O 1
ATOM 2167 N N . PHE A 1 277 ? 26.172 12.438 -9.701 1.00 61.16 277 PHE A N 1
ATOM 2168 C CA . PHE A 1 277 ? 26.890 12.743 -8.460 1.00 61.16 277 PHE A CA 1
ATOM 2169 C C . PHE A 1 277 ? 28.374 13.073 -8.704 1.00 61.16 277 PHE A C 1
ATOM 2171 O O . PHE A 1 277 ? 29.114 12.236 -9.237 1.00 61.16 277 PHE A O 1
ATOM 2178 N N . PRO A 1 278 ? 28.868 14.245 -8.253 1.00 56.62 278 PRO A N 1
ATOM 2179 C CA . PRO A 1 278 ? 30.291 14.566 -8.294 1.00 56.62 278 PRO A CA 1
ATOM 2180 C C . PRO A 1 278 ? 31.098 13.538 -7.485 1.00 56.62 278 PRO A C 1
ATOM 2182 O O . PRO A 1 278 ? 30.897 13.394 -6.283 1.00 56.62 278 PRO A O 1
ATOM 2185 N N . GLY A 1 279 ? 32.015 12.823 -8.144 1.00 61.88 279 GLY A N 1
ATOM 2186 C CA . GLY A 1 279 ? 32.861 11.795 -7.516 1.00 61.88 279 GLY A CA 1
ATOM 2187 C C . GLY A 1 279 ? 32.434 10.345 -7.768 1.00 61.88 279 GLY A C 1
ATOM 2188 O O . GLY A 1 279 ? 33.163 9.441 -7.369 1.00 61.88 279 GLY A O 1
ATOM 2189 N N . GLY A 1 280 ? 31.322 10.124 -8.480 1.00 59.78 280 GLY A N 1
ATOM 2190 C CA . GLY A 1 280 ? 30.823 8.797 -8.843 1.00 59.78 280 GLY A CA 1
ATOM 2191 C C . GLY A 1 280 ? 30.112 8.108 -7.679 1.00 59.78 280 GLY A C 1
ATOM 2192 O O . GLY A 1 280 ? 30.694 7.860 -6.622 1.00 59.78 280 GLY A O 1
ATOM 2193 N N . PHE A 1 281 ? 28.836 7.780 -7.868 1.00 64.06 281 PHE A N 1
ATOM 2194 C CA . PHE A 1 281 ? 28.092 7.014 -6.874 1.00 64.06 281 PHE A CA 1
ATOM 2195 C C . PHE A 1 281 ? 28.635 5.579 -6.826 1.00 64.06 281 PHE A C 1
ATOM 2197 O O . PHE A 1 281 ? 28.714 4.901 -7.850 1.00 64.06 281 PHE A O 1
ATOM 2204 N N . GLN A 1 282 ? 29.033 5.113 -5.642 1.00 65.19 282 GLN A N 1
ATOM 2205 C CA . GLN A 1 282 ? 29.359 3.701 -5.451 1.00 65.19 282 GLN A CA 1
ATOM 2206 C C . GLN A 1 282 ? 28.066 2.868 -5.520 1.00 65.19 282 GLN A C 1
ATOM 2208 O O . GLN A 1 282 ? 27.001 3.391 -5.179 1.00 65.19 282 GLN A O 1
ATOM 2213 N N . PRO A 1 283 ? 28.130 1.587 -5.930 1.00 65.88 283 PRO A N 1
ATOM 2214 C CA . PRO A 1 283 ? 26.967 0.707 -5.950 1.00 65.88 283 PRO A CA 1
ATOM 2215 C C . PRO A 1 283 ? 26.197 0.749 -4.624 1.00 65.88 283 PRO A C 1
ATOM 2217 O O . PRO A 1 283 ? 26.781 0.581 -3.550 1.00 65.88 283 PRO A O 1
ATOM 2220 N N . ILE A 1 284 ? 24.883 0.964 -4.692 1.00 66.94 284 ILE A N 1
ATOM 2221 C CA . ILE A 1 284 ? 24.020 0.957 -3.509 1.00 66.94 284 ILE A CA 1
ATOM 2222 C C . ILE A 1 284 ? 23.648 -0.475 -3.144 1.00 66.94 284 ILE A C 1
ATOM 2224 O O . ILE A 1 284 ? 22.977 -1.190 -3.889 1.00 66.94 284 ILE A O 1
ATOM 2228 N N . ASN A 1 285 ? 24.040 -0.881 -1.939 1.00 72.38 285 ASN A N 1
ATOM 2229 C CA . ASN A 1 285 ? 23.653 -2.169 -1.360 1.00 72.38 285 ASN A CA 1
ATOM 2230 C C . ASN A 1 285 ? 22.349 -2.097 -0.547 1.00 72.38 285 ASN A C 1
ATOM 2232 O O . ASN A 1 285 ? 21.930 -3.107 0.013 1.00 72.38 285 ASN A O 1
ATOM 2236 N N . PHE A 1 286 ? 21.703 -0.929 -0.501 1.00 77.50 286 PHE A N 1
ATOM 2237 C CA . PHE A 1 286 ? 20.478 -0.683 0.258 1.00 77.50 286 PHE A CA 1
ATOM 2238 C C . PHE A 1 286 ? 19.356 -0.173 -0.646 1.00 77.50 286 PHE A C 1
ATOM 2240 O O . PHE A 1 286 ? 19.611 0.403 -1.705 1.00 77.50 286 PHE A O 1
ATOM 2247 N N . ASN A 1 287 ? 18.114 -0.387 -0.213 1.00 84.56 287 ASN A N 1
ATOM 2248 C CA . ASN A 1 287 ? 16.937 0.123 -0.908 1.00 84.56 287 ASN A CA 1
ATOM 2249 C C . ASN A 1 287 ? 16.860 1.650 -0.735 1.00 84.56 287 ASN A C 1
ATOM 2251 O O . ASN A 1 287 ? 17.070 2.130 0.383 1.00 84.56 287 ASN A O 1
ATOM 2255 N N . PRO A 1 288 ? 16.562 2.414 -1.801 1.00 89.31 288 PRO A N 1
ATOM 2256 C CA . PRO A 1 288 ? 16.346 3.848 -1.677 1.00 89.31 288 PRO A CA 1
ATOM 2257 C C . PRO A 1 288 ? 15.061 4.148 -0.894 1.00 89.31 288 PRO A C 1
ATOM 2259 O O . PRO A 1 288 ? 14.153 3.320 -0.820 1.00 89.31 288 PRO A O 1
ATOM 2262 N N . ALA A 1 289 ? 14.982 5.363 -0.355 1.00 90.62 289 ALA A N 1
ATOM 2263 C CA . ALA A 1 289 ? 13.769 5.940 0.210 1.00 90.62 289 ALA A CA 1
ATOM 2264 C C . ALA A 1 289 ? 13.565 7.339 -0.383 1.00 90.62 289 ALA A C 1
ATOM 2266 O O . ALA A 1 289 ? 14.530 8.095 -0.512 1.00 90.62 289 ALA A O 1
ATOM 2267 N N . ALA A 1 290 ? 12.325 7.674 -0.727 1.00 90.56 290 ALA A N 1
ATOM 2268 C CA . ALA A 1 290 ? 11.931 8.988 -1.212 1.00 90.56 290 ALA A CA 1
ATOM 2269 C C . ALA A 1 290 ? 10.838 9.567 -0.308 1.00 90.56 290 ALA A C 1
ATOM 2271 O O . ALA A 1 290 ? 9.917 8.864 0.098 1.00 90.56 290 ALA A O 1
ATOM 2272 N N . VAL A 1 291 ? 10.951 10.855 0.009 1.00 88.62 291 VAL A N 1
ATOM 2273 C CA . VAL A 1 291 ? 9.932 11.612 0.743 1.00 88.62 291 VAL A CA 1
ATOM 2274 C C . VAL A 1 291 ? 9.779 12.978 0.093 1.00 88.62 291 VAL A C 1
ATOM 2276 O O . VAL A 1 291 ? 10.741 13.527 -0.443 1.00 88.62 291 VAL A O 1
ATOM 2279 N N . SER A 1 292 ? 8.579 13.533 0.156 1.00 83.38 292 SER A N 1
ATOM 2280 C CA . SER A 1 292 ? 8.292 14.904 -0.251 1.00 83.38 292 SER A CA 1
ATOM 2281 C C . SER A 1 292 ? 7.602 15.646 0.887 1.00 83.38 292 SER A C 1
ATOM 2283 O O . SER A 1 292 ? 6.991 15.049 1.775 1.00 83.38 292 SER A O 1
ATOM 2285 N N . TRP A 1 293 ? 7.717 16.966 0.866 1.00 71.62 293 TRP A N 1
ATOM 2286 C CA . TRP A 1 293 ? 6.961 17.872 1.719 1.00 71.62 293 TRP A CA 1
ATOM 2287 C C . TRP A 1 293 ? 6.319 18.936 0.827 1.00 71.62 293 TRP A C 1
ATOM 2289 O O . TRP A 1 293 ? 6.857 19.230 -0.244 1.00 71.62 293 TRP A O 1
ATOM 2299 N N . PRO A 1 294 ? 5.172 19.505 1.227 1.00 56.81 294 PRO A N 1
ATOM 2300 C CA . PRO A 1 294 ? 4.556 20.580 0.468 1.00 56.81 294 PRO A CA 1
ATOM 2301 C C . PRO A 1 294 ? 5.504 21.780 0.392 1.00 56.81 294 PRO A C 1
ATOM 2303 O O . PRO A 1 294 ? 6.161 22.136 1.374 1.00 56.81 294 PRO A O 1
ATOM 2306 N N . GLN A 1 295 ? 5.570 22.405 -0.780 1.00 55.16 295 GLN A N 1
ATOM 2307 C CA . GLN A 1 295 ? 6.238 23.689 -0.932 1.00 55.16 295 GLN A CA 1
ATOM 2308 C C . GLN A 1 295 ? 5.461 24.719 -0.098 1.00 55.16 295 GLN A C 1
ATOM 2310 O O . GLN A 1 295 ? 4.246 24.837 -0.237 1.00 55.16 295 GLN A O 1
ATOM 2315 N N . SER A 1 296 ? 6.137 25.396 0.831 1.00 49.84 296 SER A N 1
ATOM 2316 C CA . SER A 1 296 ? 5.542 26.519 1.554 1.00 49.84 296 SER A CA 1
ATOM 2317 C C . SER A 1 296 ? 5.399 27.694 0.591 1.00 49.84 296 SER A C 1
ATOM 2319 O O . SER A 1 296 ? 6.412 28.108 0.018 1.00 49.84 296 SER A O 1
ATOM 2321 N N . ASP A 1 297 ? 4.176 28.197 0.435 1.00 47.16 297 ASP A N 1
ATOM 2322 C CA . ASP A 1 297 ? 3.905 29.502 -0.180 1.00 47.16 297 ASP A CA 1
ATOM 2323 C C . ASP A 1 297 ? 4.586 30.646 0.596 1.00 47.16 297 ASP A C 1
ATOM 2325 O O . ASP A 1 297 ? 4.655 30.567 1.849 1.00 47.16 297 ASP A O 1
#

Sequence (297 aa):
MAQTYVTQRGDTLWDIAEKFYKNGSLWHIIYEANRTVFGDNPGNVFAGKTLTIPDLNSPPPAPPAPPGLPTTYTTKPNDTLWELAERFYQDGTKWYLIYEANKGSIGSDPRQLPAGLNLTIPTLETAPNQPGGDPQLLGGTITDSPDGVYFPMTQQFHVYCRSTGGSLFQHFGTQWQDLGKPPVGFSNSPAAVVRDINNIDVFVRGNDNNLYHIYWGGTGWYGWENHGGGLQSSPTVCSWSQARLDIFARGGSNNLIHCWWDASGGWSQWEDMTNTFPGGFQPINFNPAAVSWPQSD

Mean predicted aligned error: 17.76 Å

Radius of gyration: 26.62 Å; Cα contacts (8 Å, |Δi|>4): 569; chains: 1; bounding box: 67×48×75 Å

Secondary structure (DSSP, 8-state):
--EEEE--TT--HHHHHHHHHS-GGGHHHHHHHTHHHHTT-TT---TTPEEEE--TTSPPPPPPPPPPPPSEEE--TT--HHHHHHHHHS-GGGHHHHHHHTHHHH-S-TT---TT-EEE---GGGPPP-TTSS-----S-BSS--EEEEETTTTEEEEEEEBTTS-EEEEETTEEEE----TT-B-S--EEEEEETTEEEEEEEBTTS-EEEEEE-SSSBPPPEE-----SS--EEE--STTEEEEEEE-TTS-EEEEEEETTTEEPPPEEGGGGSTT-PPPP-S-------PPP-

Solvent-accessible surface area (backbone atoms only — not comparable to full-atom values): 17308 Å² total; per-residue (Å²): 130,77,44,74,47,70,39,46,85,84,48,46,57,39,59,51,19,30,70,77,69,75,38,36,86,52,19,61,60,39,47,63,72,30,37,93,79,45,53,100,41,89,84,60,53,54,55,73,43,78,38,53,40,74,56,91,89,55,85,77,83,81,80,83,82,79,76,84,77,58,68,57,47,69,37,48,84,89,55,47,49,38,62,52,16,31,72,65,66,76,35,38,86,48,18,60,47,42,42,66,71,30,32,92,79,51,49,94,49,80,86,54,58,62,59,69,42,76,37,48,46,72,55,81,92,75,47,85,70,76,92,87,67,75,93,69,83,88,67,87,58,68,79,44,61,64,27,72,38,73,40,70,73,77,72,38,58,39,36,33,31,34,35,80,88,41,29,37,32,38,37,41,84,79,46,80,44,83,74,45,60,53,98,72,30,45,86,54,31,43,27,58,42,59,38,43,68,54,30,40,43,38,35,33,29,30,69,81,21,24,38,32,38,37,35,34,74,66,85,50,74,54,71,74,42,82,72,45,75,44,40,70,37,47,51,24,46,29,42,62,46,82,51,29,39,45,37,38,26,25,22,81,79,30,36,49,28,36,35,39,35,34,82,89,74,44,72,55,72,75,42,70,54,37,82,74,43,93,87,56,59,72,70,52,93,63,73,66,82,54,81,58,63,79,77,81,130

pLDDT: mean 76.03, std 17.06, range [31.94, 98.56]